Protein AF-I4W811-F1 (afdb_monomer_lite)

Secondary structure (DSSP, 8-state):
---PPPPP----HHHHHHHHHHHHHHHHHHHHHTSPBP-PPPS-S-BS-EE-----STT--TT-TT----HHHHHHHHHHHHTTBSEEE-S-STTTGGGHHHHHHHTT-EEEEEE---S-HHHHHHHHHHHHHHHHH-GGGEEEEEEEESTTTTT-S-HHHHHHHHHHHHHHS-TTS-EEEEEEHHHHHHSGGGGGGSSEEEEE--TTTSSSPPPHHHHHHHHHHHHHHHHHHSTTSEEEEEE----SSS--BTTB---HHHHHHHHHHHHHHHHHTT--B-BS-SB--GGGHHHHGGGTT---SB-TTS-BSS-SSS-B-SSTTGGGGG--

Sequence (332 aa):
MSSSPALPSRSTWPAWLLLVLAAVAGLGWWWSAGRPVNLPDAPSTRIACVSYAPYRLSGETPFDPHAFISPARIDEDLRALSQRFDCVRTYSQGQGLSAVPAIAQRYGMKVLMGIWLDRDARANAREIAQGIANARAHPQALRGVIVGNEVLLRGELSPKALTADIRQVRAAIPASVPVSYADVWENWLRYPHMAAAVDYLTIHILPYWEDAPVSPEHAVRHVARVYAQMQRAFPGKRVMIGETGWPSEGRPRRAAVPSVVNEARYLREFLAYAATVKMPYNVIEAFDQPWKRTQEGTVGGYWGIFDAQAKPKFPMRGPVTEVPRWWLGWLA

Foldseek 3Di:
DDDDDDDDDDDCVVVVVVVVVVVVVVVVVLVQLFDWDWADFFPDQADAEFEDDLQLDPPGDPPPLPAADDLVSLLVLLLLCLVHYQEYEYAFCPRHCLCNLVSNVVSNHAYAYHQADFQDPVSSVVRLVSQLVSLAVRVVRYPAYAYHAQRVVVPGDDLVVSLVSLQVSCVRHDVSHFYEYEHALVVCVVCVVSLVSGQAYEHEQELQPDPNRDALVCRLVVVVVSLVVSCVSDPPHAYAHEEYFAFQDDDHDVNRDHRLQSRLNNVRSNSVVCVVVVHHYYYYHAEQRVNLCVPVNGRGRGGHCAYSVRHGSADSDTIGGRDPPSVCVVVD

pLDDT: mean 93.23, std 9.59, range [42.16, 98.88]

Structure (mmCIF, N/CA/C/O backbone):
data_AF-I4W811-F1
#
_entry.id   AF-I4W811-F1
#
loop_
_atom_site.group_PDB
_atom_site.id
_atom_site.type_symbol
_atom_site.label_atom_id
_atom_site.label_alt_id
_atom_site.label_comp_id
_atom_site.label_asym_id
_atom_site.label_entity_id
_atom_site.label_seq_id
_atom_site.pdbx_PDB_ins_code
_atom_site.Cartn_x
_atom_site.Cartn_y
_atom_site.Cartn_z
_atom_site.occupancy
_atom_site.B_iso_or_equiv
_atom_site.auth_seq_id
_atom_site.auth_comp_id
_atom_site.auth_asym_id
_atom_site.auth_atom_id
_atom_site.pdbx_PDB_model_num
ATOM 1 N N . MET A 1 1 ? 15.576 21.896 -80.266 1.00 46.59 1 MET A N 1
ATOM 2 C CA . MET A 1 1 ? 16.271 20.998 -79.318 1.00 46.59 1 MET A CA 1
ATOM 3 C C . MET A 1 1 ? 16.050 21.553 -77.917 1.00 46.59 1 MET A C 1
ATOM 5 O O . MET A 1 1 ? 16.641 22.574 -77.601 1.00 46.59 1 MET A O 1
ATOM 9 N N . SER A 1 2 ? 15.129 20.987 -77.128 1.00 46.47 2 SER A N 1
ATOM 10 C CA . SER A 1 2 ? 14.890 21.447 -75.753 1.00 46.47 2 SER A CA 1
ATOM 11 C C . SER A 1 2 ? 15.798 20.680 -74.795 1.00 46.47 2 SER A C 1
ATOM 13 O O . SER A 1 2 ? 15.659 19.469 -74.643 1.00 46.47 2 SER A O 1
ATOM 15 N N . SER A 1 3 ? 16.734 21.375 -74.162 1.00 53.25 3 SER A N 1
ATOM 16 C CA . SER A 1 3 ? 17.557 20.831 -73.086 1.00 53.25 3 SER A CA 1
ATOM 17 C C . SER A 1 3 ? 16.765 20.865 -71.779 1.00 53.25 3 SER A C 1
ATOM 19 O O . SER A 1 3 ? 16.507 21.942 -71.240 1.00 53.25 3 SER A O 1
ATOM 21 N N . SER A 1 4 ? 16.364 19.698 -71.275 1.00 54.47 4 SER A N 1
ATOM 22 C CA . SER A 1 4 ? 15.784 19.572 -69.935 1.00 54.47 4 SER A CA 1
ATOM 23 C C . SER A 1 4 ? 16.843 19.883 -68.867 1.00 54.47 4 SER A C 1
ATOM 25 O O . SER A 1 4 ? 17.960 19.368 -68.968 1.00 54.47 4 SER A O 1
ATOM 27 N N . PRO A 1 5 ? 16.536 20.691 -67.837 1.00 59.91 5 PRO A N 1
ATOM 28 C CA . PRO A 1 5 ? 17.481 20.958 -66.761 1.00 59.91 5 PRO A CA 1
ATOM 29 C C . PRO A 1 5 ? 17.649 19.705 -65.892 1.00 59.91 5 PRO A C 1
ATOM 31 O O . PRO A 1 5 ? 16.673 19.145 -65.390 1.00 59.91 5 PRO A O 1
ATOM 34 N N . ALA A 1 6 ? 18.894 19.260 -65.718 1.00 61.38 6 ALA A N 1
ATOM 35 C CA . ALA A 1 6 ? 19.232 18.187 -64.792 1.00 61.38 6 ALA A CA 1
ATOM 36 C C . ALA A 1 6 ? 18.955 18.652 -63.353 1.00 61.38 6 ALA A C 1
ATOM 38 O O . ALA A 1 6 ? 19.510 19.650 -62.892 1.00 61.38 6 ALA A O 1
ATOM 39 N N . LEU A 1 7 ? 18.075 17.940 -62.647 1.00 61.97 7 LEU A N 1
ATOM 40 C CA . LEU A 1 7 ? 17.809 18.199 -61.234 1.00 61.97 7 LEU A CA 1
ATOM 41 C C . LEU A 1 7 ? 19.078 17.913 -60.407 1.00 61.97 7 LEU A C 1
ATOM 43 O O . LEU A 1 7 ? 19.743 16.903 -60.648 1.00 61.97 7 LEU A O 1
ATOM 47 N N . PRO A 1 8 ? 19.424 18.760 -59.421 1.00 60.44 8 PRO A N 1
ATOM 48 C CA . PRO A 1 8 ? 20.615 18.559 -58.609 1.00 60.44 8 PRO A CA 1
ATOM 49 C C . PRO A 1 8 ? 20.493 17.279 -57.773 1.00 60.44 8 PRO A C 1
ATOM 51 O O . PRO A 1 8 ? 19.523 17.086 -57.035 1.00 60.44 8 PRO A O 1
ATOM 54 N N . SER A 1 9 ? 21.510 16.420 -57.871 1.00 66.94 9 SER A N 1
ATOM 55 C CA . SER A 1 9 ? 21.698 15.234 -57.030 1.00 66.94 9 SER A CA 1
ATOM 56 C C . SER A 1 9 ? 21.775 15.654 -55.559 1.00 66.94 9 SER A C 1
ATOM 58 O O . SER A 1 9 ? 22.806 16.141 -55.092 1.00 66.94 9 SER A O 1
ATOM 60 N N . ARG A 1 10 ? 20.683 15.479 -54.808 1.00 71.19 10 ARG A N 1
ATOM 61 C CA . ARG A 1 10 ? 20.688 15.688 -53.356 1.00 71.19 10 ARG A CA 1
ATOM 62 C C . ARG A 1 10 ? 21.557 14.605 -52.711 1.00 71.19 10 ARG A C 1
ATOM 64 O O . ARG A 1 10 ? 21.262 13.422 -52.850 1.00 71.19 10 ARG A O 1
ATOM 71 N N . SER A 1 11 ? 22.623 15.011 -52.018 1.00 77.19 11 SER A N 1
ATOM 72 C CA . SER A 1 11 ? 23.505 14.094 -51.286 1.00 77.19 11 SER A CA 1
ATOM 73 C C . SER A 1 11 ? 22.704 13.295 -50.258 1.00 77.19 11 SER A C 1
ATOM 75 O O . SER A 1 11 ? 22.078 13.866 -49.366 1.00 77.19 11 SER A O 1
ATOM 77 N N . THR A 1 12 ? 22.716 11.970 -50.390 1.00 81.25 12 THR A N 1
ATOM 78 C CA . THR A 1 12 ? 22.012 11.041 -49.495 1.00 81.25 12 THR A CA 1
ATOM 79 C C . THR A 1 12 ? 22.851 10.641 -48.279 1.00 81.25 12 THR A C 1
ATOM 81 O O . THR A 1 12 ? 22.319 10.028 -47.356 1.00 81.25 12 THR A O 1
ATOM 84 N N . TRP A 1 13 ? 24.138 11.016 -48.225 1.00 84.00 13 TRP A N 1
ATOM 85 C CA . TRP A 1 13 ? 25.034 10.695 -47.105 1.00 84.00 13 TRP A CA 1
ATOM 86 C C . TRP A 1 13 ? 24.453 11.127 -45.751 1.00 84.00 13 TRP A C 1
ATOM 88 O O . TRP A 1 13 ? 24.384 10.271 -44.870 1.00 84.00 13 TRP A O 1
ATOM 98 N N . PRO A 1 14 ? 23.963 12.367 -45.538 1.00 86.88 14 PRO A N 1
ATOM 99 C CA . PRO A 1 14 ? 23.445 12.765 -44.226 1.00 86.88 14 PRO A CA 1
ATOM 100 C C . PRO A 1 14 ? 22.316 11.855 -43.721 1.00 86.88 14 PRO A C 1
ATOM 102 O O . PRO A 1 14 ? 22.260 11.553 -42.532 1.00 86.88 14 PRO A O 1
ATOM 105 N N . ALA A 1 15 ? 21.465 11.354 -44.624 1.00 87.06 15 ALA A N 1
ATOM 106 C CA . ALA A 1 15 ? 20.417 10.398 -44.281 1.00 87.06 15 ALA A CA 1
ATOM 107 C C . ALA A 1 15 ? 20.999 9.036 -43.864 1.00 87.06 15 ALA A C 1
ATOM 109 O O . ALA A 1 15 ? 20.591 8.486 -42.846 1.00 87.06 15 ALA A O 1
ATOM 110 N N . TRP A 1 16 ? 21.999 8.523 -44.587 1.00 91.69 16 TRP A N 1
ATOM 111 C CA . TRP A 1 16 ? 22.704 7.293 -44.208 1.00 91.69 16 TRP A CA 1
ATOM 112 C C . TRP A 1 16 ? 23.429 7.414 -42.866 1.00 91.69 16 TRP A C 1
ATOM 114 O O . TRP A 1 16 ? 23.364 6.494 -42.056 1.00 91.69 16 TRP A O 1
ATOM 124 N N . LEU A 1 17 ? 24.066 8.554 -42.590 1.00 92.69 17 LEU A N 1
ATOM 125 C CA . LEU A 1 17 ? 24.714 8.804 -41.302 1.00 92.69 17 LEU A CA 1
ATOM 126 C C . LEU A 1 17 ? 23.693 8.811 -40.156 1.00 92.69 17 LEU A C 1
ATOM 128 O O . LEU A 1 17 ? 23.929 8.175 -39.133 1.00 92.69 17 LEU A O 1
ATOM 132 N N . LEU A 1 18 ? 22.546 9.476 -40.335 1.00 91.56 18 LEU A N 1
ATOM 133 C CA . LEU A 1 18 ? 21.458 9.465 -39.350 1.00 91.56 18 LEU A CA 1
ATOM 134 C C . LEU A 1 18 ? 20.912 8.052 -39.112 1.00 91.56 18 LEU A C 1
ATOM 136 O O . LEU A 1 18 ? 20.688 7.682 -37.963 1.00 91.56 18 LEU A O 1
ATOM 140 N N . LEU A 1 19 ? 20.746 7.250 -40.168 1.00 92.50 19 LEU A N 1
ATOM 141 C CA . LEU A 1 19 ? 20.302 5.858 -40.051 1.00 92.50 19 LEU A CA 1
ATOM 142 C C . LEU A 1 19 ? 21.316 4.991 -39.300 1.00 92.50 19 LEU A C 1
ATOM 144 O O . LEU A 1 19 ? 20.923 4.222 -38.427 1.00 92.50 19 LEU A O 1
ATOM 148 N N . VAL A 1 20 ? 22.613 5.135 -39.585 1.00 93.25 20 VAL A N 1
ATOM 149 C CA . VAL A 1 20 ? 23.671 4.409 -38.863 1.00 93.25 20 VAL A CA 1
ATOM 150 C C . VAL A 1 20 ? 23.712 4.828 -37.395 1.00 93.25 20 VAL A C 1
ATOM 152 O O . VAL A 1 20 ? 23.784 3.966 -36.525 1.00 93.25 20 VAL A O 1
ATOM 155 N N . LEU A 1 21 ? 23.614 6.125 -37.093 1.00 92.94 21 LEU A N 1
ATOM 156 C CA . LEU A 1 21 ? 23.568 6.611 -35.712 1.00 92.94 21 LEU A CA 1
ATOM 157 C C . LEU A 1 21 ? 22.333 6.093 -34.969 1.00 92.94 21 LEU A C 1
ATOM 159 O O . LEU A 1 21 ? 22.457 5.648 -33.830 1.00 92.94 21 LEU A O 1
ATOM 163 N N . ALA A 1 22 ? 21.164 6.094 -35.613 1.00 90.00 22 ALA A N 1
ATOM 164 C CA . ALA A 1 22 ? 19.943 5.527 -35.048 1.00 90.00 22 ALA A CA 1
ATOM 165 C C . ALA A 1 22 ? 20.078 4.015 -34.809 1.00 90.00 22 ALA A C 1
ATOM 167 O O . ALA A 1 22 ? 19.685 3.531 -33.750 1.00 90.00 22 ALA A O 1
ATOM 168 N N . ALA A 1 23 ? 20.688 3.280 -35.743 1.00 89.62 23 ALA A N 1
ATOM 169 C CA . ALA A 1 23 ? 20.952 1.854 -35.594 1.00 89.62 23 ALA A CA 1
ATOM 170 C C . ALA A 1 23 ? 21.919 1.578 -34.434 1.00 89.62 23 ALA A C 1
ATOM 172 O O . ALA A 1 23 ? 21.616 0.762 -33.572 1.00 89.62 23 ALA A O 1
ATOM 173 N N . VAL A 1 24 ? 23.044 2.295 -34.348 1.00 90.75 24 VAL A N 1
ATOM 174 C CA . VAL A 1 24 ? 24.011 2.159 -33.245 1.00 90.75 24 VAL A CA 1
ATOM 175 C C . VAL A 1 24 ? 23.376 2.524 -31.903 1.00 90.75 24 VAL A C 1
ATOM 177 O O . VAL A 1 24 ? 23.579 1.810 -30.923 1.00 90.75 24 VAL A O 1
ATOM 180 N N . ALA A 1 25 ? 22.572 3.589 -31.846 1.00 87.88 25 ALA A N 1
ATOM 181 C CA . ALA A 1 25 ? 21.837 3.966 -30.642 1.00 87.88 25 ALA A CA 1
ATOM 182 C C . ALA A 1 25 ? 20.821 2.888 -30.236 1.00 87.88 25 ALA A C 1
ATOM 184 O O . ALA A 1 25 ? 20.753 2.528 -29.062 1.00 87.88 25 ALA A O 1
ATOM 185 N N . GLY A 1 26 ? 20.085 2.327 -31.200 1.00 85.06 26 GLY A N 1
ATOM 186 C CA . GLY A 1 26 ? 19.163 1.214 -30.981 1.00 85.06 26 GLY A CA 1
ATOM 187 C C . GLY A 1 26 ? 19.872 -0.034 -30.456 1.00 85.06 26 GLY A C 1
ATOM 188 O O . GLY A 1 26 ? 19.437 -0.607 -29.461 1.00 85.06 26 GLY A O 1
ATOM 189 N N . LEU A 1 27 ? 21.010 -0.406 -31.052 1.00 85.19 27 LEU A N 1
ATOM 190 C CA . LEU A 1 27 ? 21.849 -1.522 -30.602 1.00 85.19 27 LEU A CA 1
ATOM 191 C C . LEU A 1 27 ? 22.404 -1.292 -29.195 1.00 85.19 27 LEU A C 1
ATOM 193 O O . LEU A 1 27 ? 22.370 -2.198 -28.366 1.00 85.19 27 LEU A O 1
ATOM 197 N N . GLY A 1 28 ? 22.891 -0.082 -28.915 1.00 84.31 28 GLY A N 1
ATOM 198 C CA . GLY A 1 28 ? 23.389 0.299 -27.596 1.00 84.31 28 GLY A CA 1
ATOM 199 C C . GLY A 1 28 ? 22.293 0.240 -26.534 1.00 84.31 28 GLY A C 1
ATOM 200 O O . GLY A 1 28 ? 22.507 -0.330 -25.463 1.00 84.31 28 GLY A O 1
ATOM 201 N N . TRP A 1 29 ? 21.100 0.753 -26.849 1.00 83.44 29 TRP A N 1
ATOM 202 C CA . TRP A 1 29 ? 19.936 0.649 -25.975 1.00 83.44 29 TRP A CA 1
ATOM 203 C C . TRP A 1 29 ? 19.550 -0.813 -25.734 1.00 83.44 29 TRP A C 1
ATOM 205 O O . TRP A 1 29 ? 19.458 -1.229 -24.579 1.00 83.44 29 TRP A O 1
ATOM 215 N N . TRP A 1 30 ? 19.422 -1.622 -26.787 1.00 79.31 30 TRP A N 1
ATOM 216 C CA . TRP A 1 30 ? 19.069 -3.038 -26.662 1.00 79.31 30 TRP A CA 1
ATOM 217 C C . TRP A 1 30 ? 20.070 -3.828 -25.827 1.00 79.31 30 TRP A C 1
ATOM 219 O O . TRP A 1 30 ? 19.686 -4.592 -24.941 1.00 79.31 30 TRP A O 1
ATOM 229 N N . TRP A 1 31 ? 21.358 -3.611 -26.073 1.00 81.56 31 TRP A N 1
ATOM 230 C CA . TRP A 1 31 ? 22.423 -4.224 -25.295 1.00 81.56 31 TRP A CA 1
ATOM 231 C C . TRP A 1 31 ? 22.377 -3.794 -23.828 1.00 81.56 31 TRP A C 1
ATOM 233 O O . TRP A 1 31 ? 22.583 -4.621 -22.942 1.00 81.56 31 TRP A O 1
ATOM 243 N N . SER A 1 32 ? 22.068 -2.524 -23.552 1.00 81.81 32 SER A N 1
ATOM 244 C CA . SER A 1 32 ? 21.925 -2.032 -22.180 1.00 81.81 32 SER A CA 1
ATOM 245 C C . SER A 1 32 ? 20.710 -2.633 -21.461 1.00 81.81 32 SER A C 1
ATOM 247 O O . SER A 1 32 ? 20.840 -3.057 -20.316 1.00 81.81 32 SER A O 1
ATOM 249 N N . ALA A 1 33 ? 19.565 -2.763 -22.138 1.00 81.00 33 ALA A N 1
ATOM 250 C CA . ALA A 1 33 ? 18.336 -3.331 -21.580 1.00 81.00 33 ALA A CA 1
ATOM 251 C C . ALA A 1 33 ? 18.449 -4.844 -21.314 1.00 81.00 33 ALA A C 1
ATOM 253 O O . ALA A 1 33 ? 17.831 -5.376 -20.389 1.00 81.00 33 ALA A O 1
ATOM 254 N N . GLY A 1 34 ? 19.262 -5.538 -22.113 1.00 84.06 34 GLY A N 1
ATOM 255 C CA . GLY A 1 34 ? 19.547 -6.960 -21.960 1.00 84.06 34 GLY A CA 1
ATOM 256 C C . GLY A 1 34 ? 20.627 -7.301 -20.929 1.00 84.06 34 GLY A C 1
ATOM 257 O O . GLY A 1 34 ? 20.851 -8.483 -20.652 1.00 84.06 34 GLY A O 1
ATOM 258 N N . ARG A 1 35 ? 21.320 -6.302 -20.367 1.00 87.62 35 ARG A N 1
ATOM 259 C CA . ARG A 1 35 ? 22.399 -6.528 -19.401 1.00 87.62 35 ARG A CA 1
ATOM 260 C C . ARG A 1 35 ? 21.848 -6.807 -18.002 1.00 87.62 35 ARG A C 1
ATOM 262 O O . ARG A 1 35 ? 21.126 -5.974 -17.458 1.00 87.62 35 ARG A O 1
ATOM 269 N N . PRO A 1 36 ? 22.243 -7.928 -17.373 1.00 90.88 36 PRO A N 1
ATOM 270 C CA . PRO A 1 36 ? 21.922 -8.163 -15.977 1.00 90.88 36 PRO A CA 1
ATOM 271 C C . PRO A 1 36 ? 22.590 -7.122 -15.073 1.00 90.88 36 PRO A C 1
ATOM 273 O O . PRO A 1 36 ? 23.797 -6.886 -15.154 1.00 90.88 36 PRO A O 1
ATOM 276 N N . VAL A 1 37 ? 21.805 -6.528 -14.183 1.00 93.56 37 VAL A N 1
ATOM 277 C CA . VAL A 1 37 ? 22.245 -5.604 -13.141 1.00 93.56 37 VAL A CA 1
ATOM 278 C C . VAL A 1 37 ? 22.337 -6.364 -11.825 1.00 93.56 37 VAL A C 1
ATOM 280 O O . VAL A 1 37 ? 21.367 -6.970 -11.365 1.00 93.56 37 VAL A O 1
ATOM 283 N N . ASN A 1 38 ? 23.513 -6.321 -11.203 1.00 94.62 38 ASN A N 1
ATOM 284 C CA . ASN A 1 38 ? 23.711 -6.878 -9.872 1.00 94.62 38 ASN A CA 1
ATOM 285 C C . ASN A 1 38 ? 23.114 -5.928 -8.833 1.00 94.62 38 ASN A C 1
ATOM 287 O O . ASN A 1 38 ? 23.530 -4.776 -8.714 1.00 94.62 38 ASN A O 1
ATOM 291 N N . LEU A 1 39 ? 22.141 -6.432 -8.081 1.00 94.44 39 LEU A N 1
ATOM 292 C CA . LEU A 1 39 ? 21.515 -5.742 -6.959 1.00 94.44 39 LEU A CA 1
ATOM 293 C C . LEU A 1 39 ? 21.783 -6.534 -5.676 1.00 94.44 39 LEU A C 1
ATOM 295 O O . LEU A 1 39 ? 21.917 -7.758 -5.757 1.00 94.44 39 LEU A O 1
ATOM 299 N N . PRO A 1 40 ? 21.811 -5.879 -4.502 1.00 92.69 40 PRO A N 1
ATOM 300 C CA . PRO A 1 40 ? 21.817 -6.589 -3.231 1.00 92.69 40 PRO A CA 1
ATOM 301 C C . PRO A 1 40 ? 20.661 -7.591 -3.164 1.00 92.69 40 PRO A C 1
ATOM 303 O O . PRO A 1 40 ? 19.568 -7.330 -3.671 1.00 92.69 40 PRO A O 1
ATOM 306 N N . ASP A 1 41 ? 20.899 -8.741 -2.549 1.00 95.88 41 ASP A N 1
ATOM 307 C CA . ASP A 1 41 ? 19.865 -9.748 -2.331 1.00 95.88 41 ASP A CA 1
ATOM 308 C C . ASP A 1 41 ? 18.895 -9.304 -1.234 1.00 95.88 41 ASP A C 1
ATOM 310 O O . ASP A 1 41 ? 19.297 -8.708 -0.232 1.00 95.88 41 ASP A O 1
ATOM 314 N N . ALA A 1 42 ? 17.611 -9.642 -1.380 1.00 94.06 42 ALA A N 1
ATOM 315 C CA . ALA A 1 42 ? 16.678 -9.472 -0.275 1.00 94.06 42 ALA A CA 1
ATOM 316 C C . ALA A 1 42 ? 17.050 -10.412 0.889 1.00 94.06 42 ALA A C 1
ATOM 318 O O . ALA A 1 42 ? 17.359 -11.593 0.658 1.00 94.06 42 ALA A O 1
ATOM 319 N N . PRO A 1 43 ? 16.938 -9.941 2.147 1.00 92.06 43 PRO A N 1
ATOM 320 C CA . PRO A 1 43 ? 17.276 -10.748 3.321 1.00 92.06 43 PRO A CA 1
ATOM 321 C C . PRO A 1 43 ? 16.387 -11.994 3.432 1.00 92.06 43 PRO A C 1
ATOM 323 O O . PRO A 1 43 ? 16.839 -13.061 3.841 1.00 92.06 43 PRO A O 1
ATOM 326 N N . SER A 1 44 ? 15.130 -11.882 3.000 1.00 87.75 44 SER A N 1
ATOM 327 C CA . SER A 1 44 ? 14.156 -12.964 2.972 1.00 87.75 44 SER A CA 1
ATOM 328 C C . SER A 1 44 ? 13.419 -12.970 1.642 1.00 87.75 44 SER A C 1
ATOM 330 O O . SER A 1 44 ? 13.223 -11.935 1.004 1.00 87.75 44 SER A O 1
ATOM 332 N N . THR A 1 45 ? 12.984 -14.156 1.232 1.00 82.81 45 THR A N 1
ATOM 333 C CA . THR A 1 45 ? 12.027 -14.294 0.142 1.00 82.81 45 THR A CA 1
ATOM 334 C C . THR A 1 45 ? 10.597 -13.999 0.598 1.00 82.81 45 THR A C 1
ATOM 336 O O . THR A 1 45 ? 9.787 -13.618 -0.240 1.00 82.81 45 THR A O 1
ATOM 339 N N . ARG A 1 46 ? 10.281 -14.115 1.895 1.00 90.94 46 ARG A N 1
ATOM 340 C CA . ARG A 1 46 ? 8.962 -13.755 2.439 1.00 90.94 46 ARG A CA 1
ATOM 341 C C . ARG A 1 46 ? 8.870 -12.267 2.779 1.00 90.94 46 ARG A C 1
ATOM 343 O O . ARG A 1 46 ? 9.825 -11.692 3.299 1.00 90.94 46 ARG A O 1
ATOM 350 N N . ILE A 1 47 ? 7.712 -11.670 2.503 1.00 94.88 47 ILE A N 1
ATOM 351 C CA . ILE A 1 47 ? 7.401 -10.247 2.701 1.00 94.88 47 ILE A CA 1
ATOM 352 C C . ILE A 1 47 ? 6.227 -10.119 3.689 1.00 94.88 47 ILE A C 1
ATOM 354 O O . ILE A 1 47 ? 5.266 -10.885 3.628 1.00 94.88 47 ILE A O 1
ATOM 358 N N . ALA A 1 48 ? 6.291 -9.152 4.608 1.00 95.94 48 ALA A N 1
ATOM 359 C CA . ALA A 1 48 ? 5.388 -9.105 5.763 1.00 95.94 48 ALA A CA 1
ATOM 360 C C . ALA A 1 48 ? 3.904 -8.872 5.418 1.00 95.94 48 ALA A C 1
ATOM 362 O O . ALA A 1 48 ? 3.045 -9.548 5.986 1.00 95.94 48 ALA A O 1
ATOM 363 N N . CYS A 1 49 ? 3.598 -7.915 4.537 1.00 98.06 49 CYS A N 1
ATOM 364 C CA . CYS A 1 49 ? 2.262 -7.662 3.986 1.00 98.06 49 CYS A CA 1
ATOM 365 C C . CYS A 1 49 ? 2.377 -7.075 2.572 1.00 98.06 49 CYS A C 1
ATOM 367 O O . CYS A 1 49 ? 3.370 -6.407 2.267 1.00 98.06 49 CYS A O 1
ATOM 369 N N . VAL A 1 50 ? 1.345 -7.272 1.752 1.00 98.44 50 VAL A N 1
ATOM 370 C CA . VAL A 1 50 ? 1.218 -6.679 0.412 1.00 98.44 50 VAL A CA 1
ATOM 371 C C . VAL A 1 50 ? -0.187 -6.133 0.156 1.00 98.44 50 VAL A C 1
ATOM 373 O O . VAL A 1 50 ? -1.174 -6.753 0.556 1.00 98.44 50 VAL A O 1
ATOM 376 N N . SER A 1 51 ? -0.293 -4.991 -0.526 1.00 98.62 51 SER A N 1
ATOM 377 C CA . SER A 1 51 ? -1.576 -4.467 -0.996 1.00 98.62 51 SER A CA 1
ATOM 378 C C . SER A 1 51 ? -2.189 -5.406 -2.028 1.00 98.62 51 SER A C 1
ATOM 380 O O . SER A 1 51 ? -1.549 -5.767 -3.013 1.00 98.62 51 SER A O 1
ATOM 382 N N . TYR A 1 52 ? -3.437 -5.795 -1.794 1.00 98.12 52 TYR A N 1
ATOM 383 C CA . TYR A 1 52 ? -4.215 -6.669 -2.655 1.00 98.12 52 TYR A CA 1
ATOM 384 C C . TYR A 1 52 ? -5.508 -5.969 -3.060 1.00 98.12 52 TYR A C 1
ATOM 386 O O . TYR A 1 52 ? -6.399 -5.726 -2.241 1.00 98.12 52 TYR A O 1
ATOM 394 N N . ALA A 1 53 ? -5.601 -5.683 -4.352 1.00 94.81 53 ALA A N 1
ATOM 395 C CA . ALA A 1 53 ? -6.828 -5.318 -5.025 1.00 94.81 53 ALA A CA 1
ATOM 396 C C . ALA A 1 53 ? -7.008 -6.298 -6.200 1.00 94.81 53 ALA A C 1
ATOM 398 O O . ALA A 1 53 ? -6.083 -6.476 -6.994 1.00 94.81 53 ALA A O 1
ATOM 399 N N . PRO A 1 54 ? -8.150 -6.998 -6.279 1.00 93.19 54 PRO A N 1
ATOM 400 C CA . PRO A 1 54 ? -8.309 -8.129 -7.192 1.00 93.19 54 PRO A CA 1
ATOM 401 C C . PRO A 1 54 ? -8.588 -7.754 -8.657 1.00 93.19 54 PRO A C 1
ATOM 403 O O . PRO A 1 54 ? -8.693 -8.647 -9.493 1.00 93.19 54 PRO A O 1
ATOM 406 N N . TYR A 1 55 ? -8.721 -6.465 -8.975 1.00 94.06 55 TYR A N 1
ATOM 407 C CA . TYR A 1 55 ? -9.049 -5.970 -10.316 1.00 94.06 55 TYR A CA 1
ATOM 408 C C . TYR A 1 55 ? -7.778 -5.920 -11.176 1.00 94.06 55 TYR A C 1
ATOM 410 O O . TYR A 1 55 ? -7.132 -4.881 -11.303 1.00 94.06 55 TYR A O 1
ATOM 418 N N . ARG A 1 56 ? -7.356 -7.056 -11.723 1.00 87.94 56 ARG A N 1
ATOM 419 C CA . ARG A 1 56 ? -6.082 -7.174 -12.461 1.00 87.94 56 ARG A CA 1
ATOM 420 C C . ARG A 1 56 ? -6.258 -7.542 -13.926 1.00 87.94 56 ARG A C 1
ATOM 422 O O . ARG A 1 56 ? -5.316 -7.413 -14.703 1.00 87.94 56 ARG A O 1
ATOM 429 N N . LEU A 1 57 ? -7.442 -7.992 -14.333 1.00 89.88 57 LEU A N 1
ATOM 430 C CA . LEU A 1 57 ? -7.724 -8.299 -15.730 1.00 89.88 57 LEU A CA 1
ATOM 431 C C . LEU A 1 57 ? -8.218 -7.071 -16.497 1.00 89.88 57 LEU A C 1
ATOM 433 O O . LEU A 1 57 ? -8.675 -6.076 -15.938 1.00 89.88 57 LEU A O 1
ATOM 437 N N . SER A 1 58 ? -8.117 -7.152 -17.822 1.00 86.44 58 SER A N 1
ATOM 438 C CA . SER A 1 58 ? -8.628 -6.110 -18.710 1.00 86.44 58 SER A CA 1
ATOM 439 C C . SER A 1 58 ? -10.132 -5.912 -18.504 1.00 86.44 58 SER A C 1
ATOM 441 O O . SER A 1 58 ? -10.883 -6.884 -18.457 1.00 86.44 58 SER A O 1
ATOM 443 N N . GLY A 1 59 ? -10.559 -4.655 -18.380 1.00 87.75 59 GLY A N 1
ATOM 444 C CA . GLY A 1 59 ? -11.955 -4.284 -18.134 1.00 87.75 59 GLY A CA 1
ATOM 445 C C . GLY A 1 59 ? -12.379 -4.317 -16.663 1.00 87.75 59 GLY A C 1
ATOM 446 O O . GLY A 1 59 ? -13.409 -3.740 -16.333 1.00 87.75 59 GLY A O 1
ATOM 447 N N . GLU A 1 60 ? -11.589 -4.914 -15.767 1.00 93.00 60 GLU A N 1
ATOM 448 C CA . GLU A 1 60 ? -11.875 -4.879 -14.332 1.00 93.00 60 GLU A CA 1
ATOM 449 C C . GLU A 1 60 ? -11.471 -3.529 -13.738 1.00 93.00 60 GLU A C 1
ATOM 451 O O . GLU A 1 60 ? -10.374 -3.027 -13.984 1.00 93.00 60 GLU A O 1
ATOM 456 N N . THR A 1 61 ? -12.341 -2.939 -12.921 1.00 93.75 61 THR A N 1
ATOM 457 C CA . THR A 1 61 ? -12.056 -1.694 -12.207 1.00 93.75 61 THR A CA 1
ATOM 458 C C . THR A 1 61 ? -12.931 -1.579 -10.959 1.00 93.75 61 THR A C 1
ATOM 460 O O . THR A 1 61 ? -14.100 -1.964 -11.010 1.00 93.75 61 THR A O 1
ATOM 463 N N . PRO A 1 62 ? -12.422 -1.008 -9.850 1.00 92.38 62 PRO A N 1
ATOM 464 C CA . PRO A 1 62 ? -13.259 -0.721 -8.688 1.00 92.38 62 PRO A CA 1
ATOM 465 C C . PRO A 1 62 ? -14.297 0.381 -8.953 1.00 92.38 62 PRO A C 1
ATOM 467 O O . PRO A 1 62 ? -15.244 0.520 -8.182 1.00 92.38 62 PRO A O 1
ATOM 470 N N . PHE A 1 63 ? -14.146 1.166 -10.028 1.00 91.12 63 PHE A N 1
ATOM 471 C CA . PHE A 1 63 ? -15.061 2.267 -10.359 1.00 91.12 63 PHE A CA 1
ATOM 472 C C . PHE A 1 63 ? -16.375 1.807 -10.991 1.00 91.12 63 PHE A C 1
ATOM 474 O O . PHE A 1 63 ? -17.302 2.607 -11.095 1.00 91.12 63 PHE A O 1
ATOM 481 N N . ASP A 1 64 ? -16.470 0.543 -11.403 1.00 92.00 64 ASP A N 1
ATOM 482 C CA . ASP A 1 64 ? -17.735 -0.042 -11.824 1.00 92.00 64 ASP A CA 1
ATOM 483 C C . ASP A 1 64 ? -18.531 -0.470 -10.575 1.00 92.00 64 ASP A C 1
ATOM 485 O O . ASP A 1 64 ? -18.115 -1.392 -9.870 1.00 92.00 64 ASP A O 1
ATOM 489 N N . PRO A 1 65 ? -19.685 0.155 -10.273 1.00 87.44 65 PRO A N 1
ATOM 490 C CA . PRO A 1 65 ? -20.491 -0.204 -9.106 1.00 87.44 65 PRO A CA 1
ATOM 491 C C . PRO A 1 65 ? -21.040 -1.638 -9.165 1.00 87.44 65 PRO A C 1
ATOM 493 O O . PRO A 1 65 ? -21.444 -2.171 -8.130 1.00 87.44 65 PRO A O 1
ATOM 496 N N . HIS A 1 66 ? -21.052 -2.265 -10.345 1.00 90.88 66 HIS A N 1
ATOM 497 C CA . HIS A 1 66 ? -21.464 -3.650 -10.551 1.00 90.88 66 HIS A CA 1
ATOM 498 C C . HIS A 1 66 ? -20.294 -4.638 -10.555 1.00 90.88 66 HIS A C 1
ATOM 500 O O . HIS A 1 66 ? -20.533 -5.846 -10.630 1.00 90.88 66 HIS A O 1
ATOM 506 N N . ALA A 1 67 ? -19.049 -4.161 -10.433 1.00 93.75 67 ALA A N 1
ATOM 507 C CA . ALA A 1 67 ? -17.893 -5.036 -10.335 1.00 93.75 67 ALA A CA 1
ATOM 508 C C . ALA A 1 67 ? -18.042 -5.980 -9.140 1.00 93.75 67 ALA A C 1
ATOM 510 O O . ALA A 1 67 ? -18.391 -5.584 -8.025 1.00 93.75 67 ALA A O 1
ATOM 511 N N . PHE A 1 68 ? -17.752 -7.254 -9.369 1.00 95.25 68 PHE A N 1
ATOM 512 C CA . PHE A 1 68 ? -17.765 -8.260 -8.324 1.00 95.25 68 PHE A CA 1
ATOM 513 C C . PHE A 1 68 ? -16.729 -9.327 -8.635 1.00 95.25 68 PHE A C 1
ATOM 515 O O . PHE A 1 68 ? -16.819 -10.018 -9.651 1.00 95.25 68 PHE A O 1
ATOM 522 N N . ILE A 1 69 ? -15.759 -9.487 -7.740 1.00 96.12 69 ILE A N 1
ATOM 523 C CA . ILE A 1 69 ? -14.778 -10.559 -7.841 1.00 96.12 69 ILE A CA 1
ATOM 524 C C . ILE A 1 69 ? -15.259 -11.746 -7.015 1.00 96.12 69 ILE A C 1
ATOM 526 O O . ILE A 1 69 ? -15.555 -11.634 -5.825 1.00 96.12 69 ILE A O 1
ATOM 530 N N . SER A 1 70 ? -15.331 -12.911 -7.658 1.00 96.56 70 SER A N 1
ATOM 531 C CA . SER A 1 70 ? -15.810 -14.122 -7.000 1.00 96.56 70 SER A CA 1
ATOM 532 C C . SER A 1 70 ? -14.883 -14.566 -5.854 1.00 96.56 70 SER A C 1
ATOM 534 O O . SER A 1 70 ? -13.657 -14.456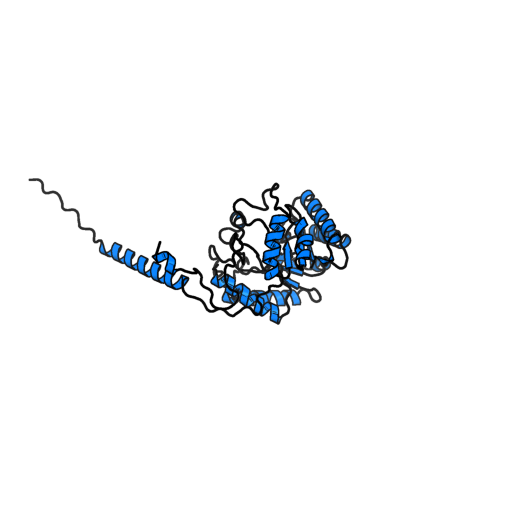 -5.962 1.00 96.56 70 SER A O 1
ATOM 536 N N . PRO A 1 71 ? -15.427 -15.176 -4.784 1.00 97.81 71 PRO A N 1
ATOM 537 C CA . PRO A 1 71 ? -14.613 -15.789 -3.734 1.00 97.81 71 PRO A CA 1
ATOM 538 C C . PRO A 1 71 ? -13.631 -16.850 -4.249 1.00 97.81 71 PRO A C 1
ATOM 540 O O . PRO A 1 71 ? -12.567 -17.021 -3.667 1.00 97.81 71 PRO A O 1
ATOM 543 N N . ALA A 1 72 ? -13.962 -17.551 -5.341 1.00 97.75 72 ALA A N 1
ATOM 544 C CA . ALA A 1 72 ? -13.062 -18.520 -5.967 1.00 97.75 72 ALA A CA 1
ATOM 545 C C . ALA A 1 72 ? -11.818 -17.839 -6.560 1.00 97.75 72 ALA A C 1
ATOM 547 O O . ALA A 1 72 ? -10.706 -18.309 -6.345 1.00 97.75 72 ALA A O 1
ATOM 548 N N . ARG A 1 73 ? -11.988 -16.687 -7.224 1.00 95.19 73 ARG A N 1
ATOM 549 C CA . ARG A 1 73 ? -10.863 -15.897 -7.740 1.00 95.19 73 ARG A CA 1
ATOM 550 C C . ARG A 1 73 ? -9.985 -15.346 -6.619 1.00 95.19 73 ARG A C 1
ATOM 552 O O . ARG A 1 73 ? -8.765 -15.434 -6.696 1.00 95.19 73 ARG A O 1
ATOM 559 N N . ILE A 1 74 ? -10.608 -14.841 -5.555 1.00 97.69 74 ILE A N 1
ATOM 560 C CA . ILE A 1 74 ? -9.888 -14.387 -4.358 1.00 97.69 74 ILE A CA 1
ATOM 561 C C . ILE A 1 74 ? -9.120 -15.552 -3.717 1.00 97.69 74 ILE A C 1
ATOM 563 O O . ILE A 1 74 ? -7.989 -15.376 -3.272 1.00 97.69 74 ILE A O 1
ATOM 567 N N . ASP A 1 75 ? -9.698 -16.753 -3.686 1.00 98.12 75 ASP A N 1
ATOM 568 C CA . ASP A 1 75 ? -9.019 -17.948 -3.187 1.00 98.12 75 ASP A CA 1
ATOM 569 C C . ASP A 1 75 ? -7.785 -18.328 -4.010 1.00 98.12 75 ASP A C 1
ATOM 571 O O . ASP A 1 75 ? -6.738 -18.597 -3.423 1.00 98.12 75 ASP A O 1
ATOM 575 N N . GLU A 1 76 ? -7.882 -18.314 -5.342 1.00 96.31 76 GLU A N 1
ATOM 576 C CA . GLU A 1 76 ? -6.744 -18.550 -6.239 1.00 96.31 76 GLU A CA 1
ATOM 577 C C . GLU A 1 76 ? -5.608 -17.554 -5.980 1.00 96.31 76 GLU A C 1
ATOM 579 O O . GLU A 1 76 ? -4.455 -17.958 -5.793 1.00 96.31 76 GLU A O 1
ATOM 584 N N . ASP A 1 77 ? -5.940 -16.263 -5.918 1.00 96.44 77 ASP A N 1
ATOM 585 C CA . ASP A 1 77 ? -4.966 -15.201 -5.686 1.00 96.44 77 ASP A CA 1
ATOM 586 C C . ASP A 1 77 ? -4.309 -15.350 -4.304 1.00 96.44 77 ASP A C 1
ATOM 588 O O . ASP A 1 77 ? -3.082 -15.358 -4.197 1.00 96.44 77 ASP A O 1
ATOM 592 N N . LEU A 1 78 ? -5.093 -15.529 -3.233 1.00 98.00 78 LEU A N 1
ATOM 593 C CA . LEU A 1 78 ? -4.560 -15.659 -1.872 1.00 98.00 78 LEU A CA 1
ATOM 594 C C . LEU A 1 78 ? -3.768 -16.953 -1.669 1.00 98.00 78 LEU A C 1
ATOM 596 O O . LEU A 1 78 ? -2.779 -16.950 -0.932 1.00 98.00 78 LEU A O 1
ATOM 600 N N . ARG A 1 79 ? -4.117 -18.040 -2.368 1.00 97.31 79 ARG A N 1
ATOM 601 C CA . ARG A 1 79 ? -3.301 -19.258 -2.387 1.00 97.31 79 ARG A CA 1
ATOM 602 C C . ARG A 1 79 ? -1.914 -18.972 -2.948 1.00 97.31 79 ARG A C 1
ATOM 604 O O . ARG A 1 79 ? -0.925 -19.361 -2.327 1.00 97.31 79 ARG A O 1
ATOM 611 N N . ALA A 1 80 ? -1.828 -18.269 -4.076 1.00 95.00 80 ALA A N 1
ATOM 612 C CA . ALA A 1 80 ? -0.547 -17.903 -4.676 1.00 95.00 80 ALA A CA 1
ATOM 613 C C . ALA A 1 80 ? 0.234 -16.933 -3.774 1.00 95.00 80 ALA A C 1
ATOM 615 O O . ALA A 1 80 ? 1.413 -17.152 -3.489 1.00 95.00 80 ALA A O 1
ATOM 616 N N . LEU A 1 81 ? -0.436 -15.903 -3.249 1.00 96.94 81 LEU A N 1
ATOM 617 C CA . LEU A 1 81 ? 0.189 -14.898 -2.391 1.00 96.94 81 LEU A CA 1
ATOM 618 C C . LEU A 1 81 ? 0.690 -15.482 -1.060 1.00 96.94 81 LEU A C 1
ATOM 620 O O . LEU A 1 81 ? 1.757 -15.079 -0.598 1.00 96.94 81 LEU A O 1
ATOM 624 N N . SER A 1 82 ? 0.019 -16.474 -0.468 1.00 96.81 82 SER A N 1
ATOM 625 C CA . SER A 1 82 ? 0.454 -17.089 0.804 1.00 96.81 82 SER A CA 1
ATOM 626 C C . SER A 1 82 ? 1.848 -17.734 0.757 1.00 96.81 82 SER A C 1
ATOM 628 O O . SER A 1 82 ? 2.546 -17.832 1.775 1.00 96.81 82 SER A O 1
ATOM 630 N N . GLN A 1 83 ? 2.310 -18.113 -0.439 1.00 94.44 83 GLN A N 1
ATOM 631 C CA . GLN A 1 83 ? 3.654 -18.654 -0.648 1.00 94.44 83 GLN A CA 1
ATOM 632 C C . GLN A 1 83 ? 4.751 -17.602 -0.413 1.00 94.44 83 GLN A C 1
ATOM 634 O O . GLN A 1 83 ? 5.885 -17.952 -0.077 1.00 94.44 83 GLN A O 1
ATOM 639 N N . ARG A 1 84 ? 4.419 -16.313 -0.558 1.00 94.31 84 ARG A N 1
ATOM 640 C CA . ARG A 1 84 ? 5.363 -15.187 -0.510 1.00 94.31 84 ARG A CA 1
ATOM 641 C C . ARG A 1 84 ? 5.075 -14.194 0.614 1.00 94.31 84 ARG A C 1
ATOM 643 O O . ARG A 1 84 ? 6.007 -13.552 1.094 1.00 94.31 84 ARG A O 1
ATOM 650 N N . PHE A 1 85 ? 3.822 -14.068 1.038 1.00 97.44 85 PHE A N 1
ATOM 651 C CA . PHE A 1 85 ? 3.381 -13.037 1.969 1.00 97.44 85 PHE A CA 1
ATOM 652 C C . PHE A 1 85 ? 2.740 -13.637 3.214 1.00 97.44 85 PHE A C 1
ATOM 654 O O . PHE A 1 85 ? 2.014 -14.627 3.144 1.00 97.44 85 PHE A O 1
ATOM 661 N N . ASP A 1 86 ? 2.974 -13.004 4.362 1.00 97.19 86 ASP A N 1
ATOM 662 C CA . ASP A 1 86 ? 2.307 -13.377 5.618 1.00 97.19 86 ASP A CA 1
ATOM 663 C C . ASP A 1 86 ? 0.953 -12.674 5.781 1.00 97.19 86 ASP A C 1
ATOM 665 O O . ASP A 1 86 ? 0.170 -12.999 6.679 1.00 97.19 86 ASP A O 1
ATOM 669 N N . CYS A 1 87 ? 0.690 -11.657 4.961 1.00 98.38 87 CYS A N 1
ATOM 670 C CA . CYS A 1 87 ? -0.499 -10.834 5.070 1.00 98.38 87 CYS A CA 1
ATOM 671 C C . CYS A 1 87 ? -0.840 -10.107 3.771 1.00 98.38 87 CYS A C 1
ATOM 673 O O . CYS A 1 87 ? 0.036 -9.807 2.961 1.00 98.38 87 CYS A O 1
ATOM 675 N N . VAL A 1 88 ? -2.124 -9.801 3.609 1.00 98.69 88 VAL A N 1
ATOM 676 C CA . VAL A 1 88 ? -2.620 -8.892 2.573 1.00 98.69 88 VAL A CA 1
ATOM 677 C C . VAL A 1 88 ? -3.275 -7.667 3.196 1.00 98.69 88 VAL A C 1
ATOM 679 O O . VAL A 1 88 ? -3.879 -7.749 4.268 1.00 98.69 88 VAL A O 1
ATOM 682 N N . ARG A 1 89 ? -3.187 -6.531 2.511 1.00 98.75 89 ARG A N 1
ATOM 683 C CA . ARG A 1 89 ? -3.970 -5.334 2.803 1.00 98.75 89 ARG A CA 1
ATOM 684 C C . ARG A 1 89 ? -5.071 -5.173 1.764 1.00 98.75 89 ARG A C 1
ATOM 686 O O . ARG A 1 89 ? -4.796 -5.235 0.575 1.00 98.75 89 ARG A O 1
ATOM 693 N N . THR A 1 90 ? -6.293 -4.932 2.221 1.00 98.56 90 THR A N 1
ATOM 694 C CA . THR A 1 90 ? -7.443 -4.574 1.372 1.00 98.56 90 THR A CA 1
ATOM 695 C C . THR A 1 90 ? -7.830 -3.116 1.600 1.00 98.56 90 THR A C 1
ATOM 697 O O . THR A 1 90 ? -7.396 -2.506 2.580 1.00 98.56 90 THR A O 1
ATOM 700 N N . TYR A 1 91 ? -8.630 -2.552 0.694 1.00 97.88 91 TYR A N 1
ATOM 701 C CA . TYR A 1 91 ? -8.997 -1.130 0.705 1.00 97.88 91 TYR A CA 1
ATOM 702 C C . TYR A 1 91 ? -10.466 -0.874 1.046 1.00 97.88 91 TYR A C 1
ATOM 704 O O . TYR A 1 91 ? -10.770 0.139 1.670 1.00 97.88 91 TYR A O 1
ATOM 712 N N . SER A 1 92 ? -11.347 -1.795 0.668 1.00 97.25 92 SER A N 1
ATOM 713 C CA . SER A 1 92 ? -12.798 -1.719 0.838 1.00 97.25 92 SER A CA 1
ATOM 714 C C . SER A 1 92 ? -13.363 -3.074 1.266 1.00 97.25 92 SER A C 1
ATOM 716 O O . SER A 1 92 ? -12.649 -4.082 1.302 1.00 97.25 92 SER A O 1
ATOM 718 N N . GLN A 1 93 ? -14.653 -3.097 1.589 1.00 96.62 93 GLN A N 1
ATOM 719 C CA . GLN A 1 93 ? -15.412 -4.311 1.891 1.00 96.62 93 GLN A CA 1
ATOM 720 C C . GLN A 1 93 ? -16.303 -4.760 0.726 1.00 96.62 93 GLN A C 1
ATOM 722 O O . GLN A 1 93 ? -16.647 -5.943 0.640 1.00 96.62 93 GLN A O 1
ATOM 727 N N . GLY A 1 94 ? -16.661 -3.842 -0.175 1.00 94.12 94 GLY A N 1
ATOM 728 C CA . GLY A 1 94 ? -17.505 -4.121 -1.333 1.00 94.12 94 GLY A CA 1
ATOM 729 C C . GLY A 1 94 ? -16.895 -5.062 -2.382 1.00 94.12 94 GLY A C 1
ATOM 730 O O . GLY A 1 94 ? -15.761 -5.523 -2.280 1.00 94.12 94 GLY A O 1
ATOM 731 N N . GLN A 1 95 ? -17.688 -5.352 -3.420 1.00 94.88 95 GLN A N 1
ATOM 732 C CA . GLN A 1 95 ? -17.247 -6.005 -4.668 1.00 94.88 95 GLN A CA 1
ATOM 733 C C . GLN A 1 95 ? -16.543 -7.371 -4.489 1.00 94.88 95 GLN A C 1
ATOM 735 O O . GLN A 1 95 ? -15.756 -7.799 -5.331 1.00 94.88 95 GLN A O 1
ATOM 740 N N . GLY A 1 96 ? -16.855 -8.075 -3.395 1.00 95.69 96 GLY A N 1
ATOM 741 C CA . GLY A 1 96 ? -16.320 -9.400 -3.060 1.00 95.69 96 GLY A CA 1
ATOM 742 C C . GLY A 1 96 ? -15.195 -9.391 -2.019 1.00 95.69 96 GLY A C 1
ATOM 743 O O . GLY A 1 96 ? -14.908 -10.437 -1.432 1.00 95.69 96 GLY A O 1
ATOM 744 N N . LEU A 1 97 ? -14.598 -8.230 -1.709 1.00 97.31 97 LEU A N 1
ATOM 745 C CA . LEU A 1 97 ? -13.460 -8.140 -0.785 1.00 97.31 97 LEU A CA 1
ATOM 746 C C . LEU A 1 97 ? -13.812 -8.537 0.656 1.00 97.31 97 LEU A C 1
ATOM 748 O O . LEU A 1 97 ? -12.931 -8.979 1.396 1.00 97.31 97 LEU A O 1
ATOM 752 N N . SER A 1 98 ? -15.089 -8.493 1.048 1.00 96.38 98 SER A N 1
ATOM 753 C CA . SER A 1 98 ? -15.538 -8.995 2.351 1.00 96.38 98 SER A CA 1
ATOM 754 C C . SER A 1 98 ? -15.206 -10.478 2.586 1.00 96.38 98 SER A C 1
ATOM 756 O O . SER A 1 98 ? -15.119 -10.898 3.736 1.00 96.38 98 SER A O 1
ATOM 758 N N . ALA A 1 99 ? -14.972 -11.277 1.537 1.00 97.94 99 ALA A N 1
ATOM 759 C CA . ALA A 1 99 ? -14.565 -12.679 1.665 1.00 97.94 99 ALA A CA 1
ATOM 760 C C . ALA A 1 99 ? -13.083 -12.863 2.059 1.00 97.94 99 ALA A C 1
ATOM 762 O O . ALA A 1 99 ? -12.696 -13.941 2.518 1.00 97.94 99 ALA A O 1
ATOM 763 N N . VAL A 1 100 ? -12.245 -11.829 1.899 1.00 98.56 100 VAL A N 1
ATOM 764 C CA . VAL A 1 100 ? -10.785 -11.919 2.071 1.00 98.56 100 VAL A CA 1
ATOM 765 C C . VAL A 1 100 ? -10.371 -12.408 3.465 1.00 98.56 100 VAL A C 1
ATOM 767 O O . VAL A 1 100 ? -9.556 -13.328 3.511 1.00 98.56 100 VAL A O 1
ATOM 770 N N . PRO A 1 101 ? -10.904 -11.901 4.600 1.00 98.38 101 PRO A N 1
ATOM 771 C CA . PRO A 1 101 ? -10.497 -12.380 5.926 1.00 98.38 101 PRO A CA 1
ATOM 772 C C . PRO A 1 101 ? -10.712 -13.881 6.134 1.00 98.38 101 PRO A C 1
ATOM 774 O O . PRO A 1 101 ? -9.805 -14.573 6.598 1.00 98.38 101 PRO A O 1
ATOM 777 N N . ALA A 1 102 ? -11.878 -14.397 5.736 1.00 98.25 102 ALA A N 1
ATOM 778 C CA . ALA A 1 102 ? -12.201 -15.815 5.857 1.00 98.25 102 ALA A CA 1
ATOM 779 C C . ALA A 1 102 ? -11.277 -16.687 4.991 1.00 98.25 102 ALA A C 1
ATOM 781 O O . ALA A 1 102 ? -10.783 -17.719 5.446 1.00 98.25 102 ALA A O 1
ATOM 782 N N . ILE A 1 103 ? -11.015 -16.263 3.751 1.00 98.62 103 ILE A N 1
ATOM 783 C CA . ILE A 1 103 ? -10.169 -17.005 2.810 1.00 98.62 103 ILE A CA 1
ATOM 784 C C . ILE A 1 103 ? -8.699 -16.964 3.243 1.00 98.62 103 ILE A C 1
ATOM 786 O O . ILE A 1 103 ? -8.054 -18.010 3.290 1.00 98.62 103 ILE A O 1
ATOM 790 N N . ALA A 1 104 ? -8.179 -15.789 3.609 1.00 98.38 104 ALA A N 1
ATOM 791 C CA . ALA A 1 104 ? -6.800 -15.596 4.056 1.00 98.38 104 ALA A CA 1
ATOM 792 C C . ALA A 1 104 ? -6.456 -16.496 5.253 1.00 98.38 104 ALA A C 1
ATOM 794 O O . ALA A 1 104 ? -5.378 -17.095 5.293 1.00 98.38 104 ALA A O 1
ATOM 795 N N . GLN A 1 105 ? -7.400 -16.663 6.186 1.00 96.81 105 GLN A N 1
ATOM 796 C CA . GLN A 1 105 ? -7.228 -17.527 7.351 1.00 96.81 105 GLN A CA 1
ATOM 797 C C . GLN A 1 105 ? -6.958 -18.993 6.973 1.00 96.81 105 GLN A C 1
ATOM 799 O O . GLN A 1 105 ? -6.165 -19.648 7.649 1.00 96.81 105 GLN A O 1
ATOM 804 N N . ARG A 1 106 ? -7.544 -19.503 5.878 1.00 97.69 106 ARG A N 1
ATOM 805 C CA . ARG A 1 106 ? -7.304 -20.882 5.399 1.00 97.69 106 ARG A CA 1
ATOM 806 C C . ARG A 1 106 ? -5.853 -21.122 4.988 1.00 97.69 106 ARG A C 1
ATOM 808 O O . ARG A 1 106 ? -5.379 -22.250 5.067 1.00 97.69 106 ARG A O 1
ATOM 815 N N . TYR A 1 107 ? -5.155 -20.062 4.589 1.00 97.81 107 TYR A N 1
ATOM 816 C CA . TYR A 1 107 ? -3.751 -20.093 4.183 1.00 97.81 107 TYR A CA 1
ATOM 817 C C . TYR A 1 107 ? -2.797 -19.588 5.273 1.00 97.81 107 TYR A C 1
ATOM 819 O O . TYR A 1 107 ? -1.623 -19.344 5.003 1.00 97.81 107 TYR A O 1
ATOM 827 N N . GLY A 1 108 ? -3.287 -19.388 6.503 1.00 96.81 108 GLY A N 1
ATOM 828 C CA . GLY A 1 108 ? -2.487 -18.856 7.611 1.00 96.81 108 GLY A CA 1
ATOM 829 C C . GLY A 1 108 ? -2.063 -17.392 7.437 1.00 96.81 108 GLY A C 1
ATOM 830 O O . GLY A 1 108 ? -1.242 -16.898 8.211 1.00 96.81 108 GLY A O 1
ATOM 831 N N . MET A 1 109 ? -2.617 -16.683 6.450 1.00 98.19 109 MET A N 1
ATOM 832 C CA . MET A 1 109 ? -2.337 -15.269 6.222 1.00 98.19 109 MET A CA 1
ATOM 833 C C . MET A 1 109 ? -3.147 -14.394 7.182 1.00 98.19 109 MET A C 1
ATOM 835 O O . MET A 1 109 ? -4.263 -14.733 7.579 1.00 98.19 109 MET A O 1
ATOM 839 N N . LYS A 1 110 ? -2.597 -13.227 7.527 1.00 98.62 110 LYS A N 1
ATOM 840 C CA . LYS A 1 110 ? -3.337 -12.162 8.220 1.00 98.62 110 LYS A CA 1
ATOM 841 C C . LYS A 1 110 ? -3.855 -11.110 7.239 1.00 98.62 110 LYS A C 1
ATOM 843 O O . LYS A 1 110 ? -3.376 -11.010 6.114 1.00 98.62 110 LYS A O 1
ATOM 848 N N . VAL A 1 111 ? -4.796 -10.285 7.685 1.00 98.81 111 VAL A N 1
ATOM 849 C CA . VAL A 1 111 ? -5.373 -9.213 6.865 1.00 98.81 111 VAL A CA 1
ATOM 850 C C . VAL A 1 111 ? -5.270 -7.864 7.569 1.00 98.81 111 VAL A C 1
ATOM 852 O O . VAL A 1 111 ? -5.639 -7.730 8.737 1.00 98.81 111 VAL A O 1
ATOM 855 N N . LEU A 1 112 ? -4.768 -6.862 6.852 1.00 98.88 112 LEU A N 1
ATOM 856 C CA . LEU A 1 112 ? -4.991 -5.449 7.152 1.00 98.88 112 LEU A CA 1
ATOM 857 C C . LEU A 1 112 ? -6.249 -5.029 6.398 1.00 98.88 112 LEU A C 1
ATOM 859 O O . LEU A 1 112 ? -6.225 -4.835 5.183 1.00 98.88 112 LEU A O 1
ATOM 863 N N . MET A 1 113 ? -7.372 -5.001 7.103 1.00 98.75 113 MET A N 1
ATOM 864 C CA . MET A 1 113 ? -8.680 -4.868 6.477 1.00 98.75 113 MET A CA 1
ATOM 865 C C . MET A 1 113 ? -9.046 -3.397 6.304 1.00 98.75 113 MET A C 1
ATOM 867 O O . MET A 1 113 ? -9.167 -2.682 7.296 1.00 98.75 113 MET A O 1
ATOM 871 N N . GLY A 1 114 ? -9.212 -2.953 5.060 1.00 98.62 114 GLY A N 1
ATOM 872 C CA . GLY A 1 114 ? -9.600 -1.580 4.743 1.00 98.62 114 GLY A CA 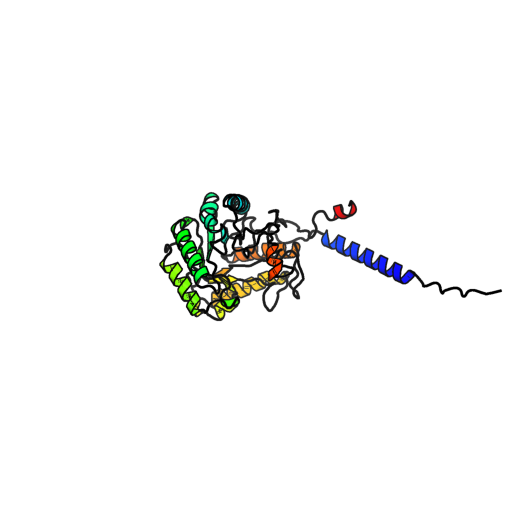1
ATOM 873 C C . GLY A 1 114 ? -11.111 -1.373 4.780 1.00 98.62 114 GLY A C 1
ATOM 874 O O . GLY A 1 114 ? -11.873 -2.240 4.357 1.00 98.62 114 GLY A O 1
ATOM 875 N N . ILE A 1 115 ? -11.530 -0.213 5.269 1.00 98.75 115 ILE A N 1
ATOM 876 C CA . ILE A 1 115 ? -12.884 0.323 5.124 1.00 98.75 115 ILE A CA 1
ATOM 877 C C . ILE A 1 115 ? -12.742 1.581 4.278 1.00 98.75 115 ILE A C 1
ATOM 879 O O . ILE A 1 115 ? -12.083 2.534 4.709 1.00 98.75 115 ILE A O 1
ATOM 883 N N . TRP A 1 116 ? -13.313 1.575 3.075 1.00 98.44 116 TRP A N 1
ATOM 884 C CA . TRP A 1 116 ? -13.199 2.721 2.181 1.00 98.44 116 TRP A CA 1
ATOM 885 C C . TRP A 1 116 ? -14.153 3.822 2.631 1.00 98.44 116 TRP A C 1
ATOM 887 O O . TRP A 1 116 ? -15.314 3.554 2.930 1.00 98.44 116 TRP A O 1
ATOM 897 N N . LEU A 1 117 ? -13.652 5.054 2.688 1.00 98.44 117 LEU A N 1
ATOM 898 C CA . LEU A 1 117 ? -14.445 6.235 3.005 1.00 98.44 117 LEU A CA 1
ATOM 899 C C . LEU A 1 117 ? -14.241 7.276 1.908 1.00 98.44 117 LEU A C 1
ATOM 901 O O . LEU A 1 117 ? -13.103 7.516 1.502 1.00 98.44 117 LEU A O 1
ATOM 905 N N . ASP A 1 118 ? -15.336 7.886 1.473 1.00 96.19 118 ASP A N 1
ATOM 906 C CA . ASP A 1 118 ? -15.387 8.955 0.484 1.00 96.19 118 ASP A CA 1
ATOM 907 C C . ASP A 1 118 ? -16.361 10.076 0.915 1.00 96.19 118 ASP A C 1
ATOM 909 O O . ASP A 1 118 ? -16.648 10.254 2.104 1.00 96.19 118 ASP A O 1
ATOM 913 N N . ARG A 1 119 ? -16.831 10.895 -0.036 1.00 97.12 119 ARG A N 1
ATOM 914 C CA . ARG A 1 119 ? -17.762 12.011 0.221 1.00 97.12 119 ARG A CA 1
ATOM 915 C C . ARG A 1 119 ? -19.219 11.569 0.409 1.00 97.12 119 ARG A C 1
ATOM 917 O O . ARG A 1 119 ? -20.019 12.354 0.920 1.00 97.12 119 ARG A O 1
ATOM 924 N N . ASP A 1 120 ? -19.594 10.364 -0.016 1.00 97.25 120 ASP A N 1
ATOM 925 C CA . ASP A 1 120 ? -20.947 9.827 0.104 1.00 97.25 120 ASP A CA 1
ATOM 926 C C . ASP A 1 120 ? -21.141 9.158 1.473 1.00 97.25 120 ASP A C 1
ATOM 928 O O . ASP A 1 120 ? -20.790 8.004 1.719 1.00 97.25 120 ASP A O 1
ATOM 932 N N . ALA A 1 121 ? -21.817 9.876 2.370 1.00 96.94 121 ALA A N 1
ATOM 933 C CA . ALA A 1 121 ? -22.143 9.385 3.705 1.00 96.94 121 ALA A CA 1
ATOM 934 C C . ALA A 1 121 ? -22.921 8.052 3.705 1.00 96.94 121 ALA A C 1
ATOM 936 O O . ALA A 1 121 ? -22.771 7.253 4.631 1.00 96.94 121 ALA A O 1
ATOM 937 N N . ARG A 1 122 ? -23.749 7.775 2.685 1.00 97.25 122 ARG A N 1
ATOM 938 C CA . ARG A 1 122 ? -24.475 6.499 2.588 1.00 97.25 122 ARG A CA 1
ATOM 939 C C . ARG A 1 122 ? -23.546 5.368 2.165 1.00 97.25 122 ARG A C 1
ATOM 941 O O . ARG A 1 122 ? -23.729 4.251 2.648 1.00 97.25 122 ARG A O 1
ATOM 948 N N . ALA A 1 123 ? -22.594 5.626 1.270 1.00 96.38 123 ALA A N 1
ATOM 949 C CA . ALA A 1 123 ? -21.563 4.656 0.907 1.00 96.38 123 ALA A CA 1
ATOM 950 C C . ALA A 1 123 ? -20.672 4.334 2.110 1.00 96.38 123 ALA A C 1
ATOM 952 O O . ALA A 1 123 ? -20.553 3.162 2.473 1.00 96.38 123 ALA A O 1
ATOM 953 N N . ASN A 1 124 ? -20.197 5.364 2.814 1.00 98.44 124 ASN A N 1
ATOM 954 C CA . ASN A 1 124 ? -19.411 5.224 4.041 1.00 98.44 124 ASN A CA 1
ATOM 955 C C . ASN A 1 124 ? -20.139 4.389 5.096 1.00 98.44 124 ASN A C 1
ATOM 957 O O . ASN A 1 124 ? -19.562 3.468 5.666 1.00 98.44 124 ASN A O 1
ATOM 961 N N . ALA A 1 125 ? -21.430 4.652 5.328 1.00 98.38 125 ALA A N 1
ATOM 962 C CA . ALA A 1 125 ? -22.219 3.883 6.288 1.00 98.38 125 ALA A CA 1
ATOM 963 C C . ALA A 1 125 ? -22.302 2.387 5.924 1.00 98.38 125 ALA A C 1
ATOM 965 O O . ALA A 1 125 ? -22.260 1.540 6.819 1.00 98.38 125 ALA A O 1
ATOM 966 N N . ARG A 1 126 ? -22.390 2.046 4.628 1.00 97.69 126 ARG A N 1
ATOM 967 C CA . ARG A 1 126 ? -22.382 0.647 4.161 1.00 97.69 126 ARG A CA 1
ATOM 968 C C . ARG A 1 126 ? -21.019 -0.010 4.373 1.00 97.69 126 ARG A C 1
ATOM 970 O O . ARG A 1 126 ? -20.971 -1.102 4.934 1.00 97.69 126 ARG A O 1
ATOM 977 N N . GLU A 1 127 ? -19.939 0.662 3.982 1.00 98.31 127 GLU A N 1
ATOM 978 C CA . GLU A 1 127 ? -18.560 0.187 4.169 1.00 98.31 127 GLU A CA 1
ATOM 979 C C . GLU A 1 127 ? -18.236 -0.024 5.657 1.00 98.31 127 GLU A C 1
ATOM 981 O O . GLU A 1 127 ? -17.752 -1.088 6.047 1.00 98.31 127 GLU A O 1
ATOM 986 N N . ILE A 1 128 ? -18.593 0.934 6.521 1.00 98.81 128 ILE A N 1
ATOM 987 C CA . ILE A 1 128 ? -18.419 0.836 7.979 1.00 98.81 128 ILE A CA 1
ATOM 988 C C . ILE A 1 128 ? -19.208 -0.348 8.547 1.00 98.81 128 ILE A C 1
ATOM 990 O O . ILE A 1 128 ? -18.661 -1.138 9.320 1.00 98.81 128 ILE A O 1
ATOM 994 N N . ALA A 1 129 ? -20.482 -0.503 8.171 1.00 98.62 129 ALA A N 1
ATOM 995 C CA . ALA A 1 129 ? -21.316 -1.597 8.664 1.00 98.62 129 ALA A CA 1
ATOM 996 C C . ALA A 1 129 ? -20.757 -2.972 8.262 1.00 98.62 129 ALA A C 1
ATOM 998 O O . ALA A 1 129 ? -20.661 -3.870 9.103 1.00 98.62 129 ALA A O 1
ATOM 999 N N . GLN A 1 130 ? -20.336 -3.124 7.002 1.00 98.38 130 GLN A N 1
ATOM 1000 C CA . GLN A 1 130 ? -19.711 -4.350 6.507 1.00 98.38 130 GLN A CA 1
ATOM 1001 C C . GLN A 1 130 ? -18.376 -4.624 7.206 1.00 98.38 130 GLN A C 1
ATOM 1003 O O . GLN A 1 130 ? -18.149 -5.741 7.669 1.00 98.38 130 GLN A O 1
ATOM 1008 N N . GLY A 1 131 ? -17.529 -3.605 7.366 1.00 98.62 131 GLY A N 1
ATOM 1009 C CA . GLY A 1 131 ? -16.235 -3.736 8.031 1.00 98.62 131 GLY A CA 1
ATOM 1010 C C . GLY A 1 131 ? -16.370 -4.139 9.499 1.00 98.62 131 GLY A C 1
ATOM 1011 O O . GLY A 1 131 ? -15.654 -5.023 9.968 1.00 98.62 131 GLY A O 1
ATOM 1012 N N . ILE A 1 132 ? -17.339 -3.570 10.222 1.00 98.81 132 ILE A N 1
ATOM 1013 C CA . ILE A 1 132 ? -17.647 -3.972 11.602 1.00 98.81 132 ILE A CA 1
ATOM 1014 C C . ILE A 1 132 ? -18.101 -5.436 11.656 1.00 98.81 132 ILE A C 1
ATOM 1016 O O . ILE A 1 132 ? -17.623 -6.192 12.506 1.00 98.81 132 ILE A O 1
ATOM 1020 N N . ALA A 1 133 ? -19.011 -5.847 10.768 1.00 98.56 133 ALA A N 1
ATOM 1021 C CA . ALA A 1 133 ? -19.499 -7.224 10.722 1.00 98.56 133 ALA A CA 1
ATOM 1022 C C . ALA A 1 133 ? -18.356 -8.215 10.445 1.00 98.56 133 ALA A C 1
ATOM 1024 O O . ALA A 1 133 ? -18.205 -9.204 11.164 1.00 98.56 133 ALA A O 1
ATOM 1025 N N . ASN A 1 134 ? -17.500 -7.904 9.472 1.00 98.06 134 ASN A N 1
ATOM 1026 C CA . ASN A 1 134 ? -16.381 -8.751 9.074 1.00 98.06 134 ASN A CA 1
ATOM 1027 C C . ASN A 1 134 ? -15.315 -8.856 10.182 1.00 98.06 134 ASN A C 1
ATOM 1029 O O . ASN A 1 134 ? -14.838 -9.945 10.504 1.00 98.06 134 ASN A O 1
ATOM 1033 N N . ALA A 1 135 ? -15.011 -7.741 10.859 1.00 98.62 135 ALA A N 1
ATOM 1034 C CA . ALA A 1 135 ? -14.080 -7.725 11.987 1.00 98.62 135 ALA A CA 1
ATOM 1035 C C . ALA A 1 135 ? -14.574 -8.520 13.201 1.00 98.62 135 ALA A C 1
ATOM 1037 O O . ALA A 1 135 ? -13.767 -9.108 13.921 1.00 98.62 135 ALA A O 1
ATOM 1038 N N . ARG A 1 136 ? -15.891 -8.556 13.433 1.00 98.50 136 ARG A N 1
ATOM 1039 C CA . ARG A 1 136 ? -16.505 -9.390 14.477 1.00 98.50 136 ARG A CA 1
ATOM 1040 C C . ARG A 1 136 ? -16.500 -10.871 14.112 1.00 98.50 136 ARG A C 1
ATOM 1042 O O . ARG A 1 136 ? -16.294 -11.697 14.995 1.00 98.50 136 ARG A O 1
ATOM 1049 N N . ALA A 1 137 ? -16.715 -11.196 12.840 1.00 98.19 137 ALA A N 1
ATOM 1050 C CA . ALA A 1 137 ? -16.760 -12.574 12.362 1.00 98.19 137 ALA A CA 1
ATOM 1051 C C . ALA A 1 137 ? -15.368 -13.227 12.294 1.00 98.19 137 ALA A C 1
ATOM 1053 O O . ALA A 1 137 ? -15.227 -14.407 12.613 1.00 98.19 137 ALA A O 1
ATOM 1054 N N . HIS A 1 138 ? -14.331 -12.464 11.930 1.00 98.00 138 HIS A N 1
ATOM 1055 C CA . HIS A 1 138 ? -12.987 -12.998 11.673 1.00 98.00 138 HIS A CA 1
ATOM 1056 C C . HIS A 1 138 ? -11.856 -12.299 12.454 1.00 98.00 138 HIS A C 1
ATOM 1058 O O . HIS A 1 138 ? -10.792 -12.054 11.882 1.00 98.00 138 HIS A O 1
ATOM 1064 N N . PRO A 1 139 ? -11.992 -12.007 13.763 1.00 98.00 139 PRO A N 1
ATOM 1065 C CA . PRO A 1 139 ? -11.002 -11.215 14.500 1.00 98.00 139 PRO A CA 1
ATOM 1066 C C . PRO A 1 139 ? -9.610 -11.857 14.507 1.00 98.00 139 PRO A C 1
ATOM 1068 O O . PRO A 1 139 ? -8.603 -11.159 14.486 1.00 98.00 139 PRO A O 1
ATOM 1071 N N . GLN A 1 140 ? -9.541 -13.192 14.473 1.00 97.06 140 GLN A N 1
ATOM 1072 C CA . GLN A 1 140 ? -8.277 -13.931 14.451 1.00 97.06 140 GLN A CA 1
ATOM 1073 C C . GLN A 1 140 ? -7.543 -13.840 13.108 1.00 97.06 140 GLN A C 1
ATOM 1075 O O . GLN A 1 140 ? -6.331 -14.055 13.063 1.00 97.06 140 GLN A O 1
ATOM 1080 N N . ALA A 1 141 ? -8.233 -13.514 12.014 1.00 97.88 141 ALA A N 1
ATOM 1081 C CA . ALA A 1 141 ? -7.604 -13.278 10.718 1.00 97.88 141 ALA A CA 1
ATOM 1082 C C . ALA A 1 141 ? -6.988 -11.871 10.631 1.00 97.88 141 ALA A C 1
ATOM 1084 O O . ALA A 1 141 ? -6.099 -11.632 9.815 1.00 97.88 141 ALA A O 1
ATOM 1085 N N . LEU A 1 142 ? -7.422 -10.930 11.475 1.00 98.62 142 LEU A N 1
ATOM 1086 C CA . LEU A 1 142 ? -7.069 -9.523 11.331 1.00 98.62 142 LEU A CA 1
ATOM 1087 C C . LEU A 1 142 ? -5.766 -9.168 12.053 1.00 98.62 142 LEU A C 1
ATOM 1089 O O . LEU A 1 142 ? -5.591 -9.421 13.243 1.00 98.62 142 LEU A O 1
ATOM 1093 N N . ARG A 1 143 ? -4.851 -8.528 11.320 1.00 98.44 143 ARG A N 1
ATOM 1094 C CA . ARG A 1 143 ? -3.694 -7.816 11.885 1.00 98.44 143 ARG A CA 1
ATOM 1095 C C . ARG A 1 143 ? -4.073 -6.398 12.317 1.00 98.44 143 ARG A C 1
ATOM 1097 O O . ARG A 1 143 ? -3.446 -5.863 13.226 1.00 98.44 143 ARG A O 1
ATOM 1104 N N . GLY A 1 144 ? -5.088 -5.820 11.679 1.00 98.62 144 GLY A N 1
ATOM 1105 C CA . GLY A 1 144 ? -5.676 -4.530 12.021 1.00 98.62 144 GLY A CA 1
ATOM 1106 C C . GLY A 1 144 ? -6.790 -4.139 11.052 1.00 98.62 144 GLY A C 1
ATOM 1107 O O . GLY A 1 144 ? -6.918 -4.730 9.977 1.00 98.62 144 GLY A O 1
ATOM 1108 N N . VAL A 1 145 ? -7.584 -3.144 11.442 1.00 98.88 145 VAL A N 1
ATOM 1109 C CA . VAL A 1 145 ? -8.597 -2.493 10.599 1.00 98.88 145 VAL A CA 1
ATOM 1110 C C . VAL A 1 145 ? -8.139 -1.075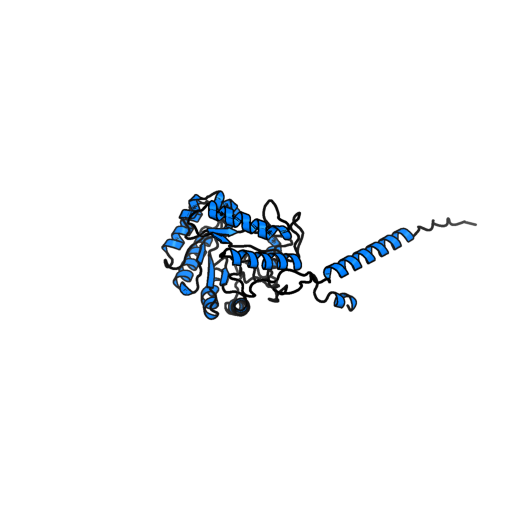 10.287 1.00 98.88 145 VAL A C 1
ATOM 1112 O O . VAL A 1 145 ? -7.788 -0.327 11.195 1.00 98.88 145 VAL A O 1
ATOM 1115 N N . ILE A 1 146 ? -8.137 -0.705 9.011 1.00 98.88 146 ILE A N 1
ATOM 1116 C CA . ILE A 1 146 ? -7.750 0.620 8.526 1.00 98.88 146 ILE A CA 1
ATOM 1117 C C . ILE A 1 146 ? -9.019 1.332 8.054 1.00 98.88 146 ILE A C 1
ATOM 1119 O O . ILE A 1 146 ? -9.629 0.931 7.067 1.00 98.88 146 ILE A O 1
ATOM 1123 N N . VAL A 1 147 ? -9.432 2.368 8.780 1.00 98.88 147 VAL A N 1
ATOM 1124 C CA . VAL A 1 147 ? -10.678 3.105 8.536 1.00 98.88 147 VAL A CA 1
ATOM 1125 C C . VAL A 1 147 ? -10.371 4.342 7.707 1.00 98.88 147 VAL A C 1
ATOM 1127 O O . VAL A 1 147 ? -9.955 5.359 8.253 1.00 98.88 147 VAL A O 1
ATOM 1130 N N . GLY A 1 148 ? -10.563 4.243 6.395 1.00 98.62 148 GLY A N 1
ATOM 1131 C CA . GLY A 1 148 ? -10.187 5.266 5.430 1.00 98.62 148 GLY A CA 1
ATOM 1132 C C . GLY A 1 148 ? -8.761 5.096 4.899 1.00 98.62 148 GLY A C 1
ATOM 1133 O O . GLY A 1 148 ? -7.839 4.687 5.608 1.00 98.62 148 GLY A O 1
ATOM 1134 N N . ASN A 1 149 ? -8.592 5.448 3.629 1.00 98.56 149 ASN A N 1
ATOM 1135 C CA . ASN A 1 149 ? -7.316 5.495 2.928 1.00 98.56 149 ASN A CA 1
ATOM 1136 C C . ASN A 1 149 ? -7.184 6.873 2.292 1.00 98.56 149 ASN A C 1
ATOM 1138 O O . ASN A 1 149 ? -8.010 7.181 1.446 1.00 98.56 149 ASN A O 1
ATOM 1142 N N . GLU A 1 150 ? 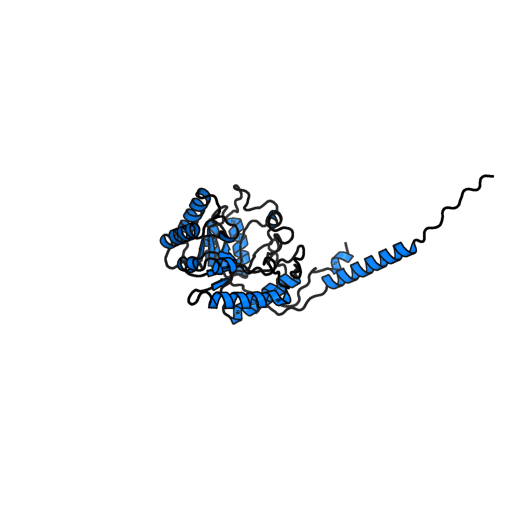-6.204 7.686 2.679 1.00 97.88 150 GLU A N 1
ATOM 1143 C CA . GLU A 1 150 ? -5.907 8.994 2.071 1.00 97.88 150 GLU A CA 1
ATOM 1144 C C . GLU A 1 150 ? -7.107 9.957 2.007 1.00 97.88 150 GLU A C 1
ATOM 1146 O O . GLU A 1 150 ? -7.182 10.841 1.161 1.00 97.88 150 GLU A O 1
ATOM 1151 N N . VAL A 1 151 ? -8.063 9.809 2.921 1.00 98.44 151 VAL A N 1
ATOM 1152 C CA . VAL A 1 151 ? -9.304 10.597 2.962 1.00 98.44 151 VAL A CA 1
ATOM 1153 C C . VAL A 1 151 ? -9.011 12.095 3.109 1.00 98.44 151 VAL A C 1
ATOM 1155 O O . VAL A 1 151 ? -9.686 12.924 2.492 1.00 98.44 151 VAL A O 1
ATOM 1158 N N . LEU A 1 152 ? -7.997 12.459 3.906 1.00 98.12 152 LEU A N 1
ATOM 1159 C CA . LEU A 1 152 ? -7.583 13.855 4.083 1.00 98.12 152 LEU A CA 1
ATOM 1160 C C . LEU A 1 152 ? -6.793 14.363 2.876 1.00 98.12 152 LEU A C 1
ATOM 1162 O O . LEU A 1 152 ? -6.988 15.511 2.483 1.00 98.12 152 LEU A O 1
ATOM 1166 N N . LEU A 1 153 ? -5.956 13.522 2.257 1.00 96.69 153 LEU A N 1
ATOM 1167 C CA . LEU A 1 153 ? -5.255 13.865 1.016 1.00 96.69 153 LEU A CA 1
ATOM 1168 C C . LEU A 1 153 ? -6.249 14.136 -0.121 1.00 96.69 153 LEU A C 1
ATOM 1170 O O . LEU A 1 153 ? -6.123 15.136 -0.822 1.00 96.69 153 LEU A O 1
ATOM 1174 N N . ARG A 1 154 ? -7.279 13.292 -0.259 1.00 96.69 154 ARG A N 1
ATOM 1175 C CA . ARG A 1 154 ? -8.365 13.468 -1.238 1.00 96.69 154 ARG A CA 1
ATOM 1176 C C . ARG A 1 154 ? -9.353 14.580 -0.859 1.00 96.69 154 ARG A C 1
ATOM 1178 O O . ARG A 1 154 ? -10.212 14.950 -1.663 1.00 96.69 154 ARG A O 1
ATOM 1185 N N . GLY A 1 155 ? -9.250 15.129 0.354 1.00 97.00 155 GLY A N 1
ATOM 1186 C CA . GLY A 1 155 ? -10.131 16.186 0.852 1.00 97.00 155 GLY A CA 1
ATOM 1187 C C . GLY A 1 155 ? -11.604 15.772 0.850 1.00 97.00 155 GLY A C 1
ATOM 1188 O O . GLY A 1 155 ? -12.466 16.551 0.443 1.00 97.00 155 GLY A O 1
ATOM 1189 N N . GLU A 1 156 ? -11.894 14.521 1.210 1.00 97.38 156 GLU A N 1
ATOM 1190 C CA . GLU A 1 156 ? -13.247 13.956 1.140 1.00 97.38 156 GLU A CA 1
ATOM 1191 C C . GLU A 1 156 ? -14.018 14.122 2.446 1.00 97.38 156 GLU A C 1
ATOM 1193 O O . GLU A 1 156 ? -15.207 14.427 2.416 1.00 97.38 156 GLU A O 1
ATOM 1198 N N . LEU A 1 157 ? -13.331 14.006 3.585 1.00 98.19 157 LEU A N 1
ATOM 1199 C CA . LEU A 1 157 ? -13.898 14.236 4.911 1.00 98.19 157 LEU A CA 1
ATOM 1200 C C . LEU A 1 157 ? -13.025 15.200 5.714 1.00 98.19 157 LEU A C 1
ATOM 1202 O O . LEU A 1 157 ? -11.813 15.299 5.527 1.00 98.19 157 LEU A O 1
ATOM 1206 N N . SER A 1 158 ? -13.649 15.896 6.665 1.00 97.94 158 SER A N 1
ATOM 1207 C CA . SER A 1 158 ? -12.905 16.676 7.658 1.00 97.94 158 SER A CA 1
ATOM 1208 C C . SER A 1 158 ? -12.215 15.757 8.682 1.00 97.94 15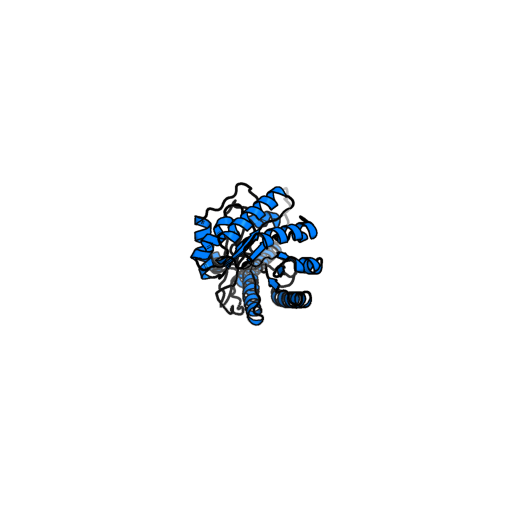8 SER A C 1
ATOM 1210 O O . SER A 1 158 ? -12.758 14.691 8.992 1.00 97.94 158 SER A O 1
ATOM 1212 N N . PRO A 1 159 ? -11.106 16.190 9.318 1.00 98.25 159 PRO A N 1
ATOM 1213 C CA . PRO A 1 159 ? -10.472 15.454 10.420 1.00 98.25 159 PRO A CA 1
ATOM 1214 C C . PRO A 1 159 ? -11.449 15.049 11.534 1.00 98.25 159 PRO A C 1
ATOM 1216 O O . PRO A 1 159 ? -11.353 13.957 12.095 1.00 98.25 159 PRO A O 1
ATOM 1219 N N . LYS A 1 160 ? -12.431 15.913 11.831 1.00 98.19 160 LYS A N 1
ATOM 1220 C CA . LYS A 1 160 ? -13.470 15.664 12.839 1.00 98.19 160 LYS A CA 1
ATOM 1221 C C . LYS A 1 160 ? -14.418 14.538 12.421 1.00 98.19 160 LYS A C 1
ATOM 1223 O O . LYS A 1 160 ? -14.700 13.674 13.246 1.00 98.19 160 LYS A O 1
ATOM 1228 N N . ALA A 1 161 ? -14.904 14.561 11.179 1.00 98.31 161 ALA A N 1
ATOM 1229 C CA . ALA A 1 161 ? -15.800 13.531 10.652 1.00 98.31 161 ALA A CA 1
ATOM 1230 C C . ALA A 1 161 ? -15.093 12.170 10.606 1.00 98.31 161 ALA A C 1
ATOM 1232 O O . ALA A 1 161 ? -15.561 11.219 11.220 1.00 98.31 161 ALA A O 1
ATOM 1233 N N . LEU A 1 162 ? -13.889 12.126 10.030 1.00 98.69 162 LEU A N 1
ATOM 1234 C CA . LEU A 1 162 ? -13.080 10.911 9.972 1.00 98.69 162 LEU A CA 1
ATOM 1235 C C . LEU A 1 162 ? -12.760 10.352 11.372 1.00 98.69 162 LEU A C 1
ATOM 1237 O O . LEU A 1 162 ? -12.851 9.151 11.607 1.00 98.69 162 LEU A O 1
ATOM 1241 N N . THR A 1 163 ? -12.441 11.215 12.344 1.00 98.69 163 THR A N 1
ATOM 1242 C CA . THR A 1 163 ? -12.238 10.793 13.743 1.00 98.69 163 THR A CA 1
ATOM 1243 C C . THR A 1 163 ? -13.497 10.166 14.351 1.00 98.69 163 THR A C 1
ATOM 1245 O O . THR A 1 163 ? -13.387 9.239 15.156 1.00 98.69 163 THR A O 1
ATOM 1248 N N . ALA A 1 164 ? -14.687 10.661 14.000 1.00 98.56 164 ALA A N 1
ATOM 1249 C CA . ALA A 1 164 ? -15.943 10.081 14.463 1.00 98.56 164 ALA A CA 1
ATOM 1250 C C . ALA A 1 164 ? -16.152 8.673 13.882 1.00 98.56 164 ALA A C 1
ATOM 1252 O O . ALA A 1 164 ? -16.435 7.753 14.651 1.00 98.56 164 ALA A O 1
ATOM 1253 N N . ASP A 1 165 ? -15.903 8.486 12.584 1.00 98.75 165 ASP A N 1
ATOM 1254 C CA . ASP A 1 165 ? -16.009 7.183 11.914 1.00 98.75 165 ASP A CA 1
ATOM 1255 C C . ASP A 1 165 ? -15.014 6.161 12.494 1.00 98.75 165 ASP A C 1
ATOM 1257 O O . ASP A 1 165 ? -15.386 5.034 12.831 1.00 98.75 165 ASP A O 1
ATOM 1261 N N . ILE A 1 166 ? -13.757 6.569 12.718 1.00 98.88 166 ILE A N 1
ATOM 1262 C CA . ILE A 1 166 ? -12.732 5.733 13.369 1.00 98.88 166 ILE A CA 1
ATOM 1263 C C . ILE A 1 166 ? -13.206 5.277 14.756 1.00 98.88 166 ILE A C 1
ATOM 1265 O O . ILE A 1 166 ? -13.114 4.094 15.095 1.00 98.88 166 ILE A O 1
ATOM 1269 N N . ARG A 1 167 ? -13.736 6.201 15.568 1.00 98.75 167 ARG A N 1
ATOM 1270 C CA . ARG A 1 167 ? -14.231 5.893 16.920 1.00 98.75 167 ARG A CA 1
ATOM 1271 C C . ARG A 1 167 ? -15.452 4.982 16.891 1.00 98.75 167 ARG A C 1
ATOM 1273 O O . ARG A 1 167 ? -15.542 4.090 17.733 1.00 98.75 167 ARG A O 1
ATOM 1280 N N . GLN A 1 168 ? -16.354 5.166 15.929 1.00 98.75 168 GLN A N 1
ATOM 1281 C CA . GLN A 1 168 ? -17.503 4.286 15.725 1.00 98.75 168 GLN A CA 1
ATOM 1282 C C . GLN A 1 168 ? -17.050 2.850 15.440 1.00 98.75 168 GLN A C 1
ATOM 1284 O O . GLN A 1 168 ? -17.509 1.920 16.104 1.00 98.75 168 GLN A O 1
ATOM 1289 N N . VAL A 1 169 ? -16.117 2.662 14.499 1.00 98.88 169 VAL A N 1
ATOM 1290 C CA . VAL A 1 169 ? -15.567 1.334 14.182 1.00 98.88 169 VAL A CA 1
ATOM 1291 C C . VAL A 1 169 ? -14.869 0.740 15.405 1.00 98.88 169 VAL A C 1
ATOM 1293 O O . VAL A 1 169 ? -15.162 -0.390 15.794 1.00 98.88 169 VAL A O 1
ATOM 1296 N N . ARG A 1 170 ? -13.995 1.508 16.068 1.00 98.75 170 ARG A N 1
ATOM 1297 C CA . ARG A 1 170 ? -13.268 1.059 17.262 1.00 98.75 170 ARG A CA 1
ATOM 1298 C C . ARG A 1 170 ? -14.210 0.597 18.375 1.00 98.75 170 ARG A C 1
ATOM 1300 O O . ARG A 1 170 ? -13.963 -0.457 18.957 1.00 98.75 170 ARG A O 1
ATOM 1307 N N . ALA A 1 171 ? -15.280 1.340 18.651 1.00 98.56 171 ALA A N 1
ATOM 1308 C CA . ALA A 1 171 ? -16.259 0.988 19.679 1.00 98.56 171 ALA A CA 1
ATOM 1309 C C . ALA A 1 171 ? -17.055 -0.285 19.342 1.00 98.56 171 ALA A C 1
ATOM 1311 O O . ALA A 1 171 ? -17.561 -0.955 20.240 1.00 98.56 171 ALA A O 1
ATOM 1312 N N . ALA A 1 172 ? -17.175 -0.625 18.058 1.00 98.69 172 ALA A N 1
ATOM 1313 C CA . ALA A 1 172 ? -17.999 -1.733 17.606 1.00 98.69 172 ALA A CA 1
ATOM 1314 C C . ALA A 1 172 ? -17.232 -3.055 17.425 1.00 98.69 172 ALA A C 1
ATOM 1316 O O . ALA A 1 172 ? -17.860 -4.113 17.495 1.00 98.69 172 ALA A O 1
ATOM 1317 N N . ILE A 1 173 ? -15.917 -3.043 17.193 1.00 98.75 173 ILE A N 1
ATOM 1318 C CA . ILE A 1 173 ? -15.142 -4.266 16.902 1.00 98.75 173 ILE A CA 1
ATOM 1319 C C . ILE A 1 173 ? -14.369 -4.788 18.132 1.00 98.75 173 ILE A C 1
ATOM 1321 O O . ILE A 1 173 ? -14.067 -4.004 19.037 1.00 98.75 173 ILE A O 1
ATOM 1325 N N . PRO A 1 174 ? -13.987 -6.084 18.175 1.00 98.44 174 PRO A N 1
ATOM 1326 C CA . PRO A 1 174 ? -13.268 -6.669 19.310 1.00 98.44 174 PRO A CA 1
ATOM 1327 C C . PRO A 1 174 ? -11.989 -5.908 19.683 1.00 98.44 174 PRO A C 1
ATOM 1329 O O . PRO A 1 174 ? -11.189 -5.560 18.813 1.00 98.44 174 PRO A O 1
ATOM 1332 N N . ALA A 1 175 ? -11.764 -5.690 20.983 1.00 97.50 175 ALA A N 1
ATOM 1333 C CA . ALA A 1 175 ? -10.626 -4.919 21.501 1.00 97.50 175 ALA A CA 1
ATOM 1334 C C . ALA A 1 175 ? -9.250 -5.492 21.105 1.00 97.50 175 ALA A C 1
ATOM 1336 O O . ALA A 1 175 ? -8.273 -4.755 21.035 1.00 97.50 175 ALA A O 1
ATOM 1337 N N . SER A 1 176 ? -9.175 -6.792 20.804 1.00 97.62 176 SER A N 1
ATOM 1338 C CA . SER A 1 176 ? -7.956 -7.459 20.332 1.00 97.62 176 SER A CA 1
ATOM 1339 C C . SER A 1 176 ? -7.536 -7.068 18.909 1.00 97.62 176 SER A C 1
ATOM 1341 O O . SER A 1 176 ? -6.381 -7.278 18.547 1.00 97.62 176 SER A O 1
ATOM 1343 N N . VAL A 1 177 ? -8.443 -6.513 18.099 1.00 98.62 177 VAL A N 1
ATOM 1344 C CA . VAL A 1 177 ? -8.161 -6.094 16.719 1.00 98.62 177 VAL A CA 1
ATOM 1345 C C . VAL A 1 177 ? -7.825 -4.605 16.719 1.00 98.62 177 VAL A C 1
ATOM 1347 O O . VAL A 1 177 ? -8.726 -3.820 17.001 1.00 98.62 177 VAL A O 1
ATOM 1350 N N . PRO A 1 178 ? -6.588 -4.176 16.415 1.00 98.62 178 PRO A N 1
ATOM 1351 C CA . PRO A 1 178 ? -6.223 -2.762 16.460 1.00 98.62 178 PRO A CA 1
ATOM 1352 C C . PRO A 1 178 ? -6.804 -1.982 15.270 1.00 98.62 178 PRO A C 1
ATOM 1354 O O . PRO A 1 178 ? -6.928 -2.516 14.167 1.00 98.62 178 PRO A O 1
ATOM 1357 N N . VAL A 1 179 ? -7.125 -0.708 15.488 1.00 98.88 179 VAL A N 1
ATOM 1358 C CA . VAL A 1 179 ? -7.686 0.218 14.495 1.00 98.88 179 VAL A CA 1
ATOM 1359 C C . VAL A 1 179 ? -6.672 1.298 14.136 1.00 98.88 179 VAL A C 1
ATOM 1361 O O . VAL A 1 179 ? -6.003 1.867 14.999 1.00 98.88 179 VAL A O 1
ATOM 1364 N N . SER A 1 180 ? -6.585 1.613 12.851 1.00 98.75 180 SER A N 1
ATOM 1365 C CA . SER A 1 180 ? -5.762 2.690 12.317 1.00 98.75 180 SER A CA 1
ATOM 1366 C C . SER A 1 180 ? -6.505 3.472 11.235 1.00 98.75 180 SER A C 1
ATOM 1368 O O . SER A 1 180 ? -7.623 3.139 10.849 1.00 98.75 180 SER A O 1
ATOM 1370 N N . TYR A 1 181 ? -5.848 4.517 10.758 1.00 98.81 181 TYR A N 1
ATOM 1371 C CA . TYR A 1 181 ? -6.171 5.290 9.569 1.00 98.81 181 TYR A CA 1
ATOM 1372 C C . TYR A 1 181 ? -4.910 5.313 8.699 1.00 98.81 181 TYR A C 1
ATOM 1374 O O . TYR A 1 181 ? -3.810 5.278 9.252 1.00 98.81 181 TYR A O 1
ATOM 1382 N N . ALA A 1 182 ? -5.043 5.333 7.374 1.00 98.75 182 ALA A N 1
ATOM 1383 C CA . ALA A 1 182 ? -3.905 5.370 6.462 1.00 98.75 182 ALA A CA 1
ATOM 1384 C C . ALA A 1 182 ? -3.912 6.642 5.615 1.00 98.75 182 ALA A C 1
ATOM 1386 O O . ALA A 1 182 ? -4.936 6.983 5.033 1.00 98.75 182 ALA A O 1
ATOM 1387 N N . ASP A 1 183 ? -2.776 7.333 5.548 1.00 98.62 183 ASP A N 1
ATOM 1388 C CA . ASP A 1 183 ? -2.603 8.569 4.775 1.00 98.62 183 ASP A CA 1
ATOM 1389 C C . ASP A 1 183 ? -1.116 8.841 4.516 1.00 98.62 183 ASP A C 1
ATOM 1391 O O . ASP A 1 183 ? -0.255 8.198 5.122 1.00 98.62 183 ASP A O 1
ATOM 1395 N N . VAL A 1 184 ? -0.802 9.835 3.687 1.00 97.94 184 VAL A N 1
ATOM 1396 C CA . VAL A 1 184 ? 0.564 10.356 3.543 1.00 97.94 184 VAL A CA 1
ATOM 1397 C C . VAL A 1 184 ? 1.084 10.901 4.876 1.00 97.94 184 VAL A C 1
ATOM 1399 O O . VAL A 1 184 ? 0.331 11.405 5.720 1.00 97.94 184 VAL A O 1
ATOM 1402 N N . TRP A 1 185 ? 2.387 10.758 5.113 1.00 97.75 185 TRP A N 1
ATOM 1403 C CA . TRP A 1 185 ? 3.002 11.071 6.407 1.00 97.75 185 TRP A CA 1
ATOM 1404 C C . TRP A 1 185 ? 2.859 12.554 6.795 1.00 97.75 185 TRP A C 1
ATOM 1406 O O . TRP A 1 185 ? 2.737 12.878 7.978 1.00 97.75 185 TRP A O 1
ATOM 1416 N N . GLU A 1 186 ? 2.788 13.455 5.818 1.00 97.56 186 GLU A N 1
ATOM 1417 C CA . GLU A 1 186 ? 2.582 14.889 6.007 1.00 97.56 186 GLU A CA 1
ATOM 1418 C C . GLU A 1 186 ? 1.209 15.199 6.614 1.00 97.56 186 GLU A C 1
ATOM 1420 O O . GLU A 1 186 ? 1.097 16.083 7.466 1.00 97.56 186 GLU A O 1
ATOM 1425 N N . ASN A 1 187 ? 0.164 14.450 6.244 1.00 97.81 187 ASN A N 1
ATOM 1426 C CA . ASN A 1 187 ? -1.182 14.656 6.784 1.00 97.81 187 ASN A CA 1
ATOM 1427 C C . ASN A 1 187 ? -1.262 14.299 8.268 1.00 97.81 187 ASN A C 1
ATOM 1429 O O . ASN A 1 187 ? -1.946 14.985 9.031 1.00 97.81 187 ASN A O 1
ATOM 1433 N N . TRP A 1 188 ? -0.499 13.300 8.711 1.00 98.38 188 TRP A N 1
ATOM 1434 C CA . TRP A 1 188 ? -0.348 13.020 10.136 1.00 98.38 188 TRP A CA 1
ATOM 1435 C C . TRP A 1 188 ? 0.299 14.191 10.879 1.00 98.38 188 TRP A C 1
ATOM 1437 O O . TRP A 1 188 ? -0.202 14.591 11.928 1.00 98.38 188 TRP A O 1
ATOM 1447 N N . LEU A 1 189 ? 1.360 14.787 10.326 1.00 98.25 189 LEU A N 1
ATOM 1448 C CA . LEU A 1 189 ? 2.010 15.964 10.919 1.00 98.25 189 LEU A CA 1
ATOM 1449 C C . LEU A 1 189 ? 1.122 17.213 10.894 1.00 98.25 189 LEU A C 1
ATOM 1451 O O . LEU A 1 189 ? 1.214 18.045 11.795 1.00 98.25 189 LEU A O 1
ATOM 1455 N N . ARG A 1 190 ? 0.250 17.339 9.890 1.00 98.25 190 ARG A N 1
ATOM 1456 C CA . ARG A 1 190 ? -0.718 18.435 9.774 1.00 98.25 190 ARG A CA 1
ATOM 1457 C C . ARG A 1 190 ? -1.867 18.312 10.775 1.00 98.25 190 ARG A C 1
ATOM 1459 O O . ARG A 1 190 ? -2.330 19.325 11.299 1.00 98.25 190 ARG A O 1
ATOM 1466 N N . TYR A 1 191 ? -2.317 17.091 11.060 1.00 97.94 191 TYR A N 1
ATOM 1467 C CA . TYR A 1 191 ? -3.437 16.809 11.962 1.00 97.94 191 TYR A CA 1
ATOM 1468 C C . TYR A 1 191 ? -3.038 15.867 13.115 1.00 97.94 191 TYR A C 1
ATOM 1470 O O . TYR A 1 191 ? -3.672 14.828 13.319 1.00 97.94 191 TYR A O 1
ATOM 1478 N N . PRO A 1 192 ? -2.037 16.225 13.944 1.00 98.00 192 PRO A N 1
ATOM 1479 C CA . PRO A 1 192 ? -1.447 15.299 14.915 1.00 98.00 192 PRO A CA 1
ATOM 1480 C C . PRO A 1 192 ? -2.428 14.865 16.014 1.00 98.00 192 PRO A C 1
ATOM 1482 O O . PRO A 1 192 ? -2.299 13.778 16.573 1.00 98.00 192 PRO A O 1
ATOM 1485 N N . HIS A 1 193 ? -3.459 15.670 16.289 1.00 97.00 193 HIS A N 1
ATOM 1486 C CA . HIS A 1 193 ? -4.521 15.347 17.247 1.00 97.00 193 HIS A CA 1
ATOM 1487 C C . HIS A 1 193 ? -5.310 14.077 16.875 1.00 97.00 193 HIS A C 1
ATOM 1489 O O . HIS A 1 193 ? -5.867 13.425 17.759 1.00 97.00 193 HIS A O 1
ATOM 1495 N N . MET A 1 194 ? -5.331 13.682 15.595 1.00 97.94 194 MET A N 1
ATOM 1496 C CA . MET A 1 194 ? -5.988 12.448 15.149 1.00 97.94 194 MET A CA 1
ATOM 1497 C C . MET A 1 194 ? -5.288 11.182 15.653 1.00 97.94 194 MET A C 1
ATOM 1499 O O . MET A 1 194 ? -5.931 10.141 15.772 1.00 97.94 194 MET A O 1
ATOM 1503 N N . ALA A 1 195 ? -4.007 11.257 16.036 1.00 98.12 195 ALA A N 1
ATOM 1504 C CA . ALA A 1 195 ? -3.273 10.118 16.594 1.00 98.12 195 ALA A CA 1
ATOM 1505 C C . ALA A 1 195 ? -3.917 9.559 17.879 1.00 98.12 195 ALA A C 1
ATOM 1507 O O . ALA A 1 195 ? -3.719 8.391 18.220 1.00 98.12 195 ALA A O 1
ATOM 1508 N N . ALA A 1 196 ? -4.717 10.366 18.587 1.00 97.94 196 ALA A N 1
ATOM 1509 C CA . ALA A 1 196 ? -5.477 9.933 19.757 1.00 97.94 196 ALA A CA 1
ATOM 1510 C C . ALA A 1 196 ? -6.684 9.038 19.412 1.00 97.94 196 ALA A C 1
ATOM 1512 O O . ALA A 1 196 ? -7.205 8.362 20.294 1.00 97.94 196 ALA A O 1
ATOM 1513 N N . ALA A 1 197 ? -7.144 9.033 18.157 1.00 98.12 197 ALA A N 1
ATOM 1514 C CA . ALA A 1 197 ? -8.290 8.239 17.713 1.00 98.12 197 ALA A CA 1
ATOM 1515 C C . ALA A 1 197 ? -7.915 6.822 17.248 1.00 98.12 197 ALA A C 1
ATOM 1517 O O . ALA A 1 197 ? -8.799 5.981 17.116 1.00 98.12 197 ALA A O 1
ATOM 1518 N N . VAL A 1 198 ? -6.629 6.561 17.003 1.00 98.75 198 VAL A N 1
ATOM 1519 C CA . VAL A 1 198 ? -6.123 5.300 16.440 1.00 98.75 198 VAL A CA 1
ATOM 1520 C C . VAL A 1 198 ? -5.190 4.577 17.407 1.00 98.75 198 VAL A C 1
ATOM 1522 O O . VAL A 1 198 ? -4.514 5.203 18.225 1.00 98.75 198 VAL A O 1
ATOM 1525 N N . ASP A 1 199 ? -5.093 3.257 17.280 1.00 98.69 199 ASP A N 1
ATOM 1526 C CA . ASP A 1 199 ? -4.183 2.424 18.073 1.00 98.69 199 ASP A CA 1
ATOM 1527 C C . ASP A 1 199 ? -2.725 2.572 17.594 1.00 98.69 199 ASP A C 1
ATOM 1529 O O . ASP A 1 199 ? -1.787 2.575 18.394 1.00 98.69 199 ASP A O 1
ATOM 1533 N N . TYR A 1 200 ? -2.529 2.758 16.286 1.00 98.75 200 TYR A N 1
ATOM 1534 C CA . TYR A 1 200 ? -1.232 2.990 15.645 1.00 98.75 200 TYR A CA 1
ATOM 1535 C C . TYR A 1 200 ? -1.388 3.865 14.397 1.00 98.75 200 TYR A C 1
ATOM 1537 O O . TYR A 1 200 ? -2.485 3.985 13.850 1.00 98.75 200 TYR A O 1
ATOM 1545 N N . LEU A 1 201 ? -0.293 4.468 13.940 1.00 98.81 201 LEU A N 1
ATOM 1546 C CA . LEU A 1 201 ? -0.264 5.272 12.718 1.00 98.81 201 LEU A CA 1
ATOM 1547 C C . LEU A 1 201 ? 0.032 4.384 11.515 1.00 98.81 201 LEU A C 1
ATOM 1549 O O . LEU A 1 201 ? 0.988 3.608 11.559 1.00 98.81 201 LEU A O 1
ATOM 1553 N N . THR A 1 202 ? -0.734 4.543 10.439 1.00 98.81 202 THR A N 1
ATOM 1554 C CA . THR A 1 202 ? -0.398 3.978 9.130 1.00 98.81 202 THR A CA 1
ATOM 1555 C C . THR A 1 202 ? -0.043 5.126 8.191 1.00 98.81 202 THR A C 1
ATOM 1557 O O . THR A 1 202 ? -0.871 5.997 7.931 1.00 98.81 202 THR A O 1
ATOM 1560 N N . ILE A 1 203 ? 1.204 5.157 7.721 1.00 98.69 203 ILE A N 1
ATOM 1561 C CA . ILE A 1 203 ? 1.732 6.238 6.879 1.00 98.69 203 ILE A CA 1
ATOM 1562 C C . ILE A 1 203 ? 2.092 5.717 5.490 1.00 98.69 203 ILE A C 1
ATOM 1564 O O . ILE A 1 203 ? 2.616 4.611 5.362 1.00 98.69 203 ILE A O 1
ATOM 1568 N N . HIS A 1 204 ? 1.837 6.498 4.453 1.00 98.62 204 HIS A N 1
ATOM 1569 C CA . HIS A 1 204 ? 2.260 6.198 3.091 1.00 98.62 204 HIS A CA 1
ATOM 1570 C C . HIS A 1 204 ? 3.542 6.956 2.771 1.00 98.62 204 HIS A C 1
ATOM 1572 O O . HIS A 1 204 ? 3.670 8.138 3.092 1.00 98.62 204 HIS A O 1
ATOM 1578 N N . ILE A 1 205 ? 4.498 6.251 2.168 1.00 97.50 205 ILE A N 1
ATOM 1579 C CA . ILE A 1 205 ? 5.753 6.818 1.678 1.00 97.50 205 ILE A CA 1
ATOM 1580 C C . ILE A 1 205 ? 6.000 6.207 0.303 1.00 97.50 205 ILE A C 1
ATOM 1582 O O . ILE A 1 205 ? 6.466 5.068 0.183 1.00 97.50 205 ILE A O 1
ATOM 1586 N N . LEU A 1 206 ? 5.659 6.970 -0.732 1.00 96.25 206 LEU A N 1
ATOM 1587 C CA . LEU A 1 206 ? 5.801 6.596 -2.135 1.00 96.25 206 LEU A CA 1
ATOM 1588 C C . LEU A 1 206 ? 6.736 7.614 -2.790 1.00 96.25 206 LEU A C 1
ATOM 1590 O O . LEU A 1 206 ? 6.255 8.591 -3.362 1.00 96.25 206 LEU A O 1
ATOM 1594 N N . PRO A 1 207 ? 8.068 7.415 -2.731 1.00 95.31 207 PRO A N 1
ATOM 1595 C CA . PRO A 1 207 ? 9.029 8.450 -3.120 1.00 95.31 207 PRO A CA 1
ATOM 1596 C C . PRO A 1 207 ? 8.916 8.912 -4.580 1.00 95.31 207 PRO A C 1
ATOM 1598 O O . PRO A 1 207 ? 9.381 9.996 -4.918 1.00 95.31 207 PRO A O 1
ATOM 1601 N N . TYR A 1 208 ? 8.296 8.110 -5.451 1.00 94.69 208 TYR A N 1
ATOM 1602 C CA . TYR A 1 208 ? 7.941 8.513 -6.813 1.00 94.69 208 TYR A CA 1
ATOM 1603 C C . TYR A 1 208 ? 6.817 9.578 -6.842 1.00 94.69 208 TYR A C 1
ATOM 1605 O O . TYR A 1 208 ? 6.859 10.511 -7.651 1.00 94.69 208 TYR A O 1
ATOM 1613 N N . TRP A 1 209 ? 5.817 9.462 -5.958 1.00 92.12 209 TRP A N 1
ATOM 1614 C CA . TRP A 1 209 ? 4.625 10.319 -5.902 1.00 92.12 209 TRP A CA 1
ATOM 1615 C C . TRP A 1 209 ? 4.763 11.569 -5.031 1.00 92.12 209 TRP A C 1
ATOM 1617 O O . TRP A 1 209 ? 4.022 12.527 -5.241 1.00 92.12 209 TRP A O 1
ATOM 1627 N N . GLU A 1 210 ? 5.747 11.635 -4.143 1.00 90.06 210 GLU A N 1
ATOM 1628 C CA . GLU A 1 210 ? 5.970 12.817 -3.300 1.00 90.06 210 GLU A CA 1
ATOM 1629 C C . GLU A 1 210 ? 6.248 14.098 -4.106 1.00 90.06 210 GLU A C 1
ATOM 1631 O O . GLU A 1 210 ? 6.753 14.052 -5.230 1.00 90.06 210 GLU A O 1
ATOM 1636 N N . ASP A 1 211 ? 5.940 15.268 -3.538 1.00 85.06 211 ASP A N 1
ATOM 1637 C CA . ASP A 1 211 ? 6.129 16.576 -4.193 1.00 85.06 211 ASP A CA 1
ATOM 1638 C C . ASP A 1 211 ? 7.581 16.833 -4.626 1.00 85.06 211 ASP A C 1
ATOM 1640 O O . ASP A 1 211 ? 7.847 17.514 -5.627 1.00 85.06 211 ASP A O 1
ATOM 1644 N N . ALA A 1 212 ? 8.529 16.234 -3.903 1.00 87.88 212 ALA A N 1
ATOM 1645 C CA . ALA A 1 212 ? 9.936 16.158 -4.264 1.00 87.88 212 ALA A CA 1
ATOM 1646 C C . ALA A 1 212 ? 10.328 14.700 -4.575 1.00 87.88 212 ALA A C 1
ATOM 1648 O O . ALA A 1 212 ? 10.860 14.021 -3.693 1.00 87.88 212 ALA A O 1
ATOM 1649 N N . PRO A 1 213 ? 10.112 14.221 -5.821 1.00 87.31 213 PRO A N 1
ATOM 1650 C CA . PRO A 1 213 ? 10.442 12.855 -6.198 1.00 87.31 213 PRO A CA 1
ATOM 1651 C C . PRO A 1 213 ? 11.906 12.527 -5.931 1.00 87.31 213 PRO A C 1
ATOM 1653 O O . PRO A 1 213 ? 12.806 13.292 -6.296 1.00 87.31 213 PRO A O 1
ATOM 1656 N N . VAL A 1 214 ? 12.142 11.373 -5.321 1.00 91.88 214 VAL A N 1
ATOM 1657 C CA . VAL A 1 214 ? 13.482 10.906 -4.945 1.00 91.88 214 VAL A CA 1
ATOM 1658 C C . VAL A 1 214 ? 14.003 9.954 -6.017 1.00 91.88 214 VAL A C 1
ATOM 1660 O O . VAL A 1 214 ? 13.219 9.228 -6.612 1.00 91.88 214 VAL A O 1
ATOM 1663 N N . SER A 1 215 ? 15.312 9.932 -6.282 1.00 94.31 215 SER A N 1
ATOM 1664 C CA . SER A 1 215 ? 15.887 8.936 -7.197 1.00 94.31 215 SER A CA 1
ATOM 1665 C C . SER A 1 215 ? 15.845 7.522 -6.587 1.00 94.31 215 SER A C 1
ATOM 1667 O O . SER A 1 215 ? 15.880 7.403 -5.355 1.00 94.31 215 SER A O 1
ATOM 1669 N N . PRO A 1 216 ? 15.812 6.450 -7.401 1.00 93.19 216 PRO A N 1
ATOM 1670 C CA . PRO A 1 216 ? 15.785 5.070 -6.907 1.00 93.19 216 PRO A CA 1
ATOM 1671 C C . PRO A 1 216 ? 16.874 4.767 -5.863 1.00 93.19 216 PRO A C 1
ATOM 1673 O O . PRO A 1 216 ? 16.605 4.128 -4.851 1.00 93.19 216 PRO A O 1
ATOM 1676 N N . GLU A 1 217 ? 18.087 5.289 -6.058 1.00 95.00 217 GLU A N 1
ATOM 1677 C CA . GLU A 1 217 ? 19.264 5.061 -5.201 1.00 95.00 217 GLU A CA 1
ATOM 1678 C C . GLU A 1 217 ? 19.160 5.747 -3.829 1.00 95.00 217 GLU A C 1
ATOM 1680 O O . GLU A 1 217 ? 19.883 5.414 -2.886 1.00 95.00 217 GLU A O 1
ATOM 1685 N N . HIS A 1 218 ? 18.281 6.742 -3.703 1.00 96.69 218 HIS A N 1
ATOM 1686 C CA . HIS A 1 218 ? 18.080 7.506 -2.472 1.00 96.69 218 HIS A CA 1
ATOM 1687 C C . HIS A 1 218 ? 16.731 7.224 -1.807 1.00 96.69 218 HIS A C 1
ATOM 1689 O O . HIS A 1 218 ? 16.512 7.656 -0.671 1.00 96.69 218 HIS A O 1
ATOM 1695 N N . ALA A 1 219 ? 15.840 6.491 -2.472 1.00 97.06 219 ALA A N 1
ATOM 1696 C CA . ALA A 1 219 ? 14.460 6.300 -2.055 1.00 97.06 219 ALA A CA 1
ATOM 1697 C C . ALA A 1 219 ? 14.348 5.605 -0.683 1.00 97.06 219 ALA A C 1
ATOM 1699 O O . ALA A 1 219 ? 13.661 6.105 0.206 1.00 97.06 219 ALA A O 1
ATOM 1700 N N . VAL A 1 220 ? 15.110 4.535 -0.428 1.00 97.69 220 VAL A N 1
ATOM 1701 C CA . VAL A 1 220 ? 15.082 3.842 0.880 1.00 97.69 220 VAL A CA 1
ATOM 1702 C C . VAL A 1 220 ? 15.681 4.696 2.002 1.00 97.69 220 VAL A C 1
ATOM 1704 O O . VAL A 1 220 ? 15.191 4.692 3.131 1.00 97.69 220 VAL A O 1
ATOM 1707 N N . ARG A 1 221 ? 16.695 5.514 1.699 1.00 97.69 221 ARG A N 1
ATOM 1708 C CA . ARG A 1 221 ? 17.235 6.491 2.659 1.00 97.69 221 ARG A CA 1
ATOM 1709 C C . ARG A 1 221 ? 16.200 7.557 3.009 1.00 97.69 221 ARG A C 1
ATOM 1711 O O . ARG A 1 221 ? 16.143 8.005 4.155 1.00 97.69 221 ARG A O 1
ATOM 1718 N N . HIS A 1 222 ? 15.386 7.960 2.034 1.00 97.88 222 HIS A N 1
ATOM 1719 C CA . HIS A 1 222 ? 14.259 8.846 2.278 1.00 97.88 222 HIS A CA 1
ATOM 1720 C C . HIS A 1 222 ? 13.246 8.193 3.224 1.00 97.88 222 HIS A C 1
ATOM 1722 O O . HIS A 1 222 ? 12.925 8.796 4.250 1.00 97.88 222 HIS A O 1
ATOM 1728 N N . VAL A 1 223 ? 12.826 6.954 2.943 1.00 98.25 223 VAL A N 1
ATOM 1729 C CA . VAL A 1 223 ? 11.926 6.182 3.819 1.00 98.25 223 VAL A CA 1
ATOM 1730 C C . VAL A 1 223 ? 12.468 6.122 5.245 1.00 98.25 223 VAL A C 1
ATOM 1732 O O . VAL A 1 223 ? 11.739 6.407 6.190 1.00 98.25 223 VAL A O 1
ATOM 1735 N N . ALA A 1 224 ? 13.759 5.828 5.416 1.00 98.31 224 ALA A N 1
ATOM 1736 C CA . ALA A 1 224 ? 14.389 5.754 6.731 1.00 98.31 224 ALA A CA 1
ATOM 1737 C C . ALA A 1 224 ? 14.314 7.073 7.513 1.00 98.31 224 ALA A C 1
ATOM 1739 O O . ALA A 1 224 ? 14.008 7.090 8.708 1.00 98.31 224 ALA A O 1
ATOM 1740 N N . ARG A 1 225 ? 14.564 8.194 6.830 1.00 98.31 225 ARG A N 1
ATOM 1741 C CA . ARG A 1 225 ? 14.489 9.532 7.422 1.00 98.31 225 ARG A CA 1
ATOM 1742 C C . ARG A 1 225 ? 13.063 9.883 7.842 1.00 98.31 225 ARG A C 1
ATOM 1744 O O . ARG A 1 225 ? 12.884 10.342 8.970 1.00 98.31 225 ARG A O 1
ATOM 1751 N N . VAL A 1 226 ? 12.075 9.658 6.973 1.00 98.19 226 VAL A N 1
ATOM 1752 C CA . VAL A 1 226 ? 10.660 9.923 7.283 1.00 98.19 226 VAL A CA 1
ATOM 1753 C C . VAL A 1 226 ? 10.178 9.017 8.409 1.00 98.19 226 VAL A C 1
ATOM 1755 O O . VAL A 1 226 ? 9.581 9.503 9.364 1.00 98.19 226 VAL A O 1
ATOM 1758 N N . TYR A 1 227 ? 10.504 7.724 8.377 1.00 98.44 227 TYR A N 1
ATOM 1759 C CA . TYR A 1 227 ? 10.118 6.794 9.437 1.00 98.44 227 TYR A CA 1
ATOM 1760 C C . TYR A 1 227 ? 10.649 7.241 10.807 1.00 98.44 227 TYR A C 1
ATOM 1762 O O . TYR A 1 227 ? 9.882 7.359 11.765 1.00 98.44 227 TYR A O 1
ATOM 1770 N N . ALA A 1 228 ? 11.934 7.601 10.888 1.00 98.19 228 ALA A N 1
ATOM 1771 C CA . ALA A 1 228 ? 12.533 8.120 12.116 1.00 98.19 228 ALA A CA 1
ATOM 1772 C C . ALA A 1 228 ? 11.925 9.467 12.552 1.00 98.19 228 ALA A C 1
ATOM 1774 O O . ALA A 1 228 ? 11.780 9.728 13.747 1.00 98.19 228 ALA A O 1
ATOM 1775 N N . GLN A 1 229 ? 11.561 10.336 11.605 1.00 98.38 229 GLN A N 1
ATOM 1776 C CA . GLN A 1 229 ? 10.859 11.587 11.896 1.00 98.38 229 GLN A CA 1
ATOM 1777 C C . GLN A 1 229 ? 9.478 11.328 12.500 1.00 98.38 229 GLN A C 1
ATOM 1779 O O . GLN A 1 229 ? 9.150 11.928 13.522 1.00 98.38 229 GLN A O 1
ATOM 1784 N N . MET A 1 230 ? 8.702 10.412 11.922 1.00 98.50 230 MET A N 1
ATOM 1785 C CA . MET A 1 230 ? 7.368 10.072 12.415 1.00 98.50 230 MET A CA 1
ATOM 1786 C C . MET A 1 230 ? 7.420 9.434 13.804 1.00 98.50 230 MET A C 1
ATOM 1788 O O . MET A 1 230 ? 6.625 9.792 14.668 1.00 98.50 230 MET A O 1
ATOM 1792 N N . GLN A 1 231 ? 8.403 8.570 14.071 1.00 97.88 231 GLN A N 1
ATOM 1793 C CA . GLN A 1 231 ? 8.619 8.023 15.415 1.00 97.88 231 GLN A CA 1
ATOM 1794 C C . GLN A 1 231 ? 8.928 9.112 16.456 1.00 97.88 231 GLN A C 1
ATOM 1796 O O . GLN A 1 231 ? 8.440 9.036 17.581 1.00 97.88 231 GLN A O 1
ATOM 1801 N N . ARG A 1 232 ? 9.710 10.139 16.091 1.00 98.12 232 ARG A N 1
ATOM 1802 C CA . ARG A 1 232 ? 9.997 11.279 16.981 1.00 98.12 232 ARG A CA 1
ATOM 1803 C C . ARG A 1 232 ? 8.790 12.194 17.183 1.00 98.12 232 ARG A C 1
ATOM 1805 O O . ARG A 1 232 ? 8.599 12.692 18.285 1.00 98.12 232 ARG A O 1
ATOM 1812 N N . ALA A 1 233 ? 8.000 12.425 16.135 1.00 98.31 233 ALA A N 1
ATOM 1813 C CA . ALA A 1 233 ? 6.832 13.303 16.187 1.00 98.31 233 ALA A CA 1
ATOM 1814 C C . ALA A 1 233 ? 5.669 12.707 17.001 1.00 98.31 233 ALA A C 1
ATOM 1816 O O . ALA A 1 233 ? 4.884 13.454 17.580 1.00 98.31 233 ALA A O 1
ATOM 1817 N N . PHE A 1 234 ? 5.575 11.375 17.074 1.00 98.19 234 PHE A N 1
ATOM 1818 C CA . PHE A 1 234 ? 4.506 10.661 17.774 1.00 98.19 234 PHE A CA 1
ATOM 1819 C C . PHE A 1 234 ? 5.062 9.686 18.822 1.00 98.19 234 PHE A C 1
ATOM 1821 O O . PHE A 1 234 ? 4.925 8.466 18.675 1.00 98.19 234 PHE A O 1
ATOM 1828 N N . PRO A 1 235 ? 5.689 10.195 19.899 1.00 96.50 235 PRO A N 1
ATOM 1829 C CA . PRO A 1 235 ? 6.277 9.345 20.924 1.00 96.50 235 PRO A CA 1
ATOM 1830 C C . PRO A 1 235 ? 5.217 8.427 21.552 1.00 96.50 235 PRO A C 1
ATOM 1832 O O . PRO A 1 235 ? 4.104 8.846 21.863 1.00 96.50 235 PRO A O 1
ATOM 1835 N N . GLY A 1 236 ? 5.558 7.147 21.716 1.00 95.50 236 GLY A N 1
ATOM 1836 C CA . GLY A 1 236 ? 4.666 6.131 22.289 1.00 95.50 236 GLY A CA 1
ATOM 1837 C C . GLY A 1 236 ? 3.605 5.570 21.332 1.00 95.50 236 GLY A C 1
ATOM 1838 O O . GLY A 1 236 ? 2.971 4.568 21.662 1.00 95.50 236 GLY A O 1
ATOM 1839 N N . LYS A 1 237 ? 3.429 6.138 20.131 1.00 97.62 237 LYS A N 1
ATOM 1840 C CA . LYS A 1 237 ? 2.573 5.555 19.089 1.00 97.62 237 LYS A CA 1
ATOM 1841 C C . LYS A 1 237 ? 3.401 4.698 18.140 1.00 97.62 237 LYS A C 1
ATOM 1843 O O . LYS A 1 237 ? 4.441 5.108 17.631 1.00 97.62 237 LYS A O 1
ATOM 1848 N N . ARG A 1 238 ? 2.918 3.484 17.870 1.00 97.88 238 ARG A N 1
ATOM 1849 C CA . ARG A 1 238 ? 3.510 2.623 16.839 1.00 97.88 238 ARG A CA 1
ATOM 1850 C C . ARG A 1 238 ? 3.275 3.247 15.464 1.00 97.88 238 ARG A C 1
ATOM 1852 O O . ARG A 1 238 ? 2.175 3.719 15.188 1.00 97.88 238 ARG A O 1
ATOM 1859 N N . VAL A 1 239 ? 4.290 3.192 14.606 1.00 98.50 239 VAL A N 1
ATOM 1860 C CA . VAL A 1 239 ? 4.227 3.666 13.218 1.00 98.50 239 VAL A CA 1
ATOM 1861 C C . VAL A 1 239 ? 4.416 2.479 12.284 1.00 98.50 239 VAL A C 1
ATOM 1863 O O . VAL A 1 239 ? 5.399 1.742 12.409 1.00 98.50 239 VAL A O 1
ATOM 1866 N N . MET A 1 240 ? 3.475 2.312 11.363 1.00 98.56 240 MET A N 1
ATOM 1867 C CA . MET A 1 240 ? 3.482 1.327 10.291 1.00 98.56 240 MET A CA 1
ATOM 1868 C C . MET A 1 240 ? 3.529 2.031 8.936 1.00 98.56 240 MET A C 1
ATOM 1870 O O . MET A 1 240 ? 2.814 3.006 8.722 1.00 98.56 240 MET A O 1
ATOM 1874 N N . ILE A 1 241 ? 4.316 1.498 8.001 1.00 98.69 241 ILE A N 1
ATOM 1875 C CA . ILE A 1 241 ? 4.240 1.906 6.595 1.00 98.69 241 ILE A CA 1
ATOM 1876 C C . ILE A 1 241 ? 3.057 1.192 5.938 1.00 98.69 241 ILE A C 1
ATOM 1878 O O . ILE A 1 241 ? 3.066 -0.028 5.804 1.00 98.69 241 ILE A O 1
ATOM 1882 N N . GLY A 1 242 ? 2.020 1.935 5.567 1.00 98.12 242 GLY A N 1
ATOM 1883 C CA . GLY A 1 242 ? 0.839 1.407 4.890 1.00 98.12 242 GLY A CA 1
ATOM 1884 C C . GLY A 1 242 ? 1.060 1.150 3.412 1.00 98.12 242 GLY A C 1
ATOM 1885 O O . GLY A 1 242 ? 0.531 0.172 2.890 1.00 98.12 242 GLY A O 1
ATOM 1886 N N . GLU A 1 243 ? 1.821 2.014 2.748 1.00 98.44 243 GLU A N 1
ATOM 1887 C CA . GLU A 1 243 ? 2.154 1.875 1.333 1.00 98.44 243 GLU A CA 1
ATOM 1888 C C . GLU A 1 243 ? 3.556 2.365 1.079 1.00 98.44 243 GLU A C 1
ATOM 1890 O O . GLU A 1 243 ? 3.969 3.429 1.548 1.00 98.44 243 GLU A O 1
ATOM 1895 N N . THR A 1 244 ? 4.274 1.551 0.323 1.00 98.31 244 THR A N 1
ATOM 1896 C CA . THR A 1 244 ? 5.580 1.879 -0.203 1.00 98.31 244 THR A CA 1
ATOM 1897 C C . THR A 1 244 ? 5.905 0.933 -1.347 1.00 98.31 244 THR A C 1
ATOM 1899 O O . THR A 1 244 ? 5.535 -0.241 -1.302 1.00 98.31 244 THR A O 1
ATOM 1902 N N . GLY A 1 245 ? 6.560 1.430 -2.385 1.00 97.38 245 GLY A N 1
ATOM 1903 C CA . GLY A 1 245 ? 6.796 0.668 -3.604 1.00 97.38 245 GLY A CA 1
ATOM 1904 C C . GLY A 1 245 ? 7.466 1.523 -4.664 1.00 97.38 245 GLY A C 1
ATOM 1905 O O . GLY A 1 245 ? 7.831 2.677 -4.408 1.00 97.38 245 GLY A O 1
ATOM 1906 N N . TRP A 1 246 ? 7.610 0.953 -5.853 1.00 98.25 246 TRP A N 1
ATOM 1907 C CA . TRP A 1 246 ? 8.191 1.634 -7.000 1.00 98.25 246 TRP A CA 1
ATOM 1908 C C . TRP A 1 246 ? 7.632 1.042 -8.300 1.00 98.25 246 TRP A C 1
ATOM 1910 O O . TRP A 1 246 ? 7.546 -0.177 -8.394 1.00 98.25 246 TRP A O 1
ATOM 1920 N N . PRO A 1 247 ? 7.268 1.852 -9.305 1.00 97.62 247 PRO A N 1
ATOM 1921 C CA . PRO A 1 247 ? 6.710 1.327 -10.547 1.00 97.62 247 PRO A CA 1
ATOM 1922 C C . PRO A 1 247 ? 7.792 0.736 -11.465 1.00 97.62 247 PRO A C 1
ATOM 1924 O O . PRO A 1 247 ? 8.878 1.308 -11.608 1.00 97.62 247 PRO A O 1
ATOM 1927 N N . SER A 1 248 ? 7.486 -0.366 -12.154 1.00 96.88 248 SER A N 1
ATOM 1928 C CA . SER A 1 248 ? 8.396 -0.960 -13.149 1.00 96.88 248 SER A CA 1
ATOM 1929 C C . SER A 1 248 ? 8.362 -0.292 -14.513 1.00 96.88 248 SER A C 1
ATOM 1931 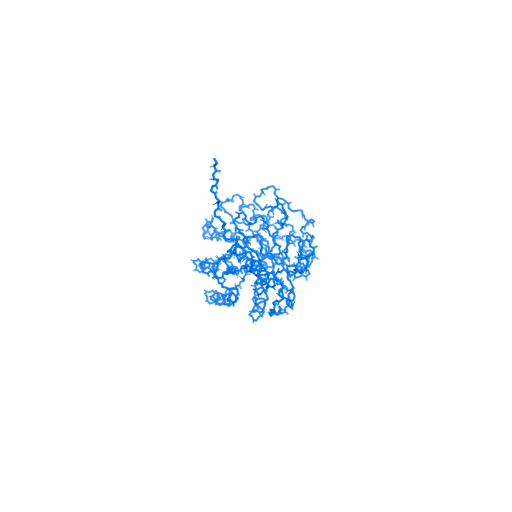O O . SER A 1 248 ? 9.264 -0.501 -15.311 1.00 96.88 248 SER A O 1
ATOM 1933 N N . GLU A 1 249 ? 7.295 0.428 -14.838 1.00 95.00 249 GLU A N 1
ATOM 1934 C CA . GLU A 1 249 ? 7.092 0.989 -16.171 1.00 95.00 249 GLU A CA 1
ATOM 1935 C C . GLU A 1 249 ? 6.376 2.336 -16.073 1.00 95.00 249 GLU A C 1
ATOM 1937 O O . GLU A 1 249 ? 5.699 2.639 -15.091 1.00 95.00 249 GLU A O 1
ATOM 1942 N N . GLY A 1 250 ? 6.529 3.148 -17.115 1.00 93.19 250 GLY A N 1
ATOM 1943 C CA . GLY A 1 250 ? 5.874 4.434 -17.285 1.00 93.19 250 GLY A CA 1
ATOM 1944 C C . GLY A 1 250 ? 6.867 5.588 -17.389 1.00 93.19 250 GLY A C 1
ATOM 1945 O O . GLY A 1 250 ? 8.081 5.409 -17.480 1.00 93.19 250 GLY A O 1
ATOM 1946 N N . ARG A 1 251 ? 6.338 6.811 -17.443 1.00 92.25 251 ARG A N 1
ATOM 1947 C CA . ARG A 1 251 ? 7.148 8.020 -17.619 1.00 92.25 251 ARG A CA 1
ATOM 1948 C C . ARG A 1 251 ? 7.935 8.351 -16.345 1.00 92.25 251 ARG A C 1
ATOM 1950 O O . ARG A 1 251 ? 7.347 8.321 -15.269 1.00 92.25 251 ARG A O 1
ATOM 1957 N N . PRO A 1 252 ? 9.212 8.754 -16.453 1.00 91.94 252 PRO A N 1
ATOM 1958 C CA . PRO A 1 252 ? 9.949 9.313 -15.327 1.00 91.94 252 PRO A CA 1
ATOM 1959 C C . PRO A 1 252 ? 9.290 10.572 -14.764 1.00 91.94 252 PRO A C 1
ATOM 1961 O O . PRO A 1 252 ? 8.792 11.417 -15.515 1.00 91.94 252 PRO A O 1
ATOM 1964 N N . ARG A 1 253 ? 9.376 10.747 -13.444 1.00 91.44 253 ARG A N 1
ATOM 1965 C CA . ARG A 1 253 ? 9.006 11.990 -12.762 1.00 91.44 253 ARG A CA 1
ATOM 1966 C C . ARG A 1 253 ? 10.255 12.611 -12.150 1.00 91.44 253 ARG A C 1
ATOM 1968 O O . ARG A 1 253 ? 10.677 12.260 -11.050 1.00 91.44 253 ARG A O 1
ATOM 1975 N N . ARG A 1 254 ? 10.866 13.550 -12.879 1.00 91.75 254 ARG A N 1
ATOM 1976 C CA . ARG A 1 254 ? 12.199 14.096 -12.556 1.00 91.75 254 ARG A CA 1
ATOM 1977 C C . ARG A 1 254 ? 13.219 12.951 -12.426 1.00 91.75 254 ARG A C 1
ATOM 1979 O O . ARG A 1 254 ? 13.373 12.185 -13.368 1.00 91.75 254 ARG A O 1
ATOM 1986 N N . ALA A 1 255 ? 13.894 12.830 -11.282 1.00 90.75 255 ALA A N 1
ATOM 1987 C CA . ALA A 1 255 ? 14.884 11.786 -11.019 1.00 90.75 255 ALA A CA 1
ATOM 1988 C C . ALA A 1 255 ? 14.269 10.425 -10.634 1.00 90.75 255 ALA A C 1
ATOM 1990 O O . ALA A 1 255 ? 14.998 9.440 -10.539 1.00 90.75 255 ALA A O 1
ATOM 1991 N N . ALA A 1 256 ? 12.953 10.348 -10.407 1.00 94.38 256 ALA A N 1
ATOM 1992 C CA . ALA A 1 256 ? 12.273 9.091 -10.125 1.00 94.38 256 ALA A CA 1
ATOM 1993 C C . ALA A 1 256 ? 11.981 8.360 -11.445 1.00 94.38 256 ALA A C 1
ATOM 1995 O O . ALA A 1 256 ? 11.037 8.699 -12.163 1.00 94.38 256 ALA A O 1
ATOM 1996 N N . VAL A 1 257 ? 12.834 7.390 -11.783 1.00 95.81 257 VAL A N 1
ATOM 1997 C CA . VAL A 1 257 ? 12.766 6.612 -13.028 1.00 95.81 257 VAL A CA 1
ATOM 1998 C C . VAL A 1 257 ? 12.129 5.235 -12.769 1.00 95.81 257 VAL A C 1
ATOM 2000 O O . VAL A 1 257 ? 12.733 4.421 -12.062 1.00 95.81 257 VAL A O 1
ATOM 2003 N N . PRO A 1 258 ? 10.941 4.944 -13.332 1.00 96.19 258 PRO A N 1
ATOM 2004 C CA . PRO A 1 258 ? 10.361 3.601 -13.348 1.00 96.19 258 PRO A CA 1
ATOM 2005 C C . PRO A 1 258 ? 11.215 2.637 -14.177 1.00 96.19 258 PRO A C 1
ATOM 2007 O O . PRO A 1 258 ? 11.653 3.001 -15.269 1.00 96.19 258 PRO A O 1
ATOM 2010 N N . SER A 1 259 ? 11.461 1.437 -13.657 1.00 96.06 259 SER A N 1
ATOM 2011 C CA . SER A 1 259 ? 12.060 0.311 -14.390 1.00 96.06 259 SER A CA 1
ATOM 2012 C C . SER A 1 259 ? 11.941 -0.970 -13.561 1.00 96.06 259 SER A C 1
ATOM 2014 O O . SER A 1 259 ? 11.870 -0.897 -12.329 1.00 96.06 259 SER A O 1
ATOM 2016 N N . VAL A 1 260 ? 11.966 -2.145 -14.192 1.00 96.25 260 VAL A N 1
ATOM 2017 C CA . VAL A 1 260 ? 11.995 -3.444 -13.488 1.00 96.25 260 VAL A CA 1
ATOM 2018 C C . VAL A 1 260 ? 13.202 -3.516 -12.549 1.00 96.25 260 VAL A C 1
ATOM 2020 O O . VAL A 1 260 ? 13.093 -3.965 -11.406 1.00 96.25 260 VAL A O 1
ATOM 2023 N N . VAL A 1 261 ? 14.363 -3.028 -12.999 1.00 96.44 261 VAL A N 1
ATOM 2024 C CA . VAL A 1 261 ? 15.576 -2.971 -12.169 1.00 96.44 261 VAL A CA 1
ATOM 2025 C C . VAL A 1 261 ? 15.392 -2.053 -10.954 1.00 96.44 261 VAL A C 1
ATOM 2027 O O . VAL A 1 261 ? 15.831 -2.409 -9.859 1.00 96.44 261 VAL A O 1
ATOM 2030 N N . ASN A 1 262 ? 14.748 -0.894 -11.108 1.00 97.50 262 ASN A N 1
ATOM 2031 C CA . ASN A 1 262 ? 14.554 0.057 -10.012 1.00 97.50 262 ASN A CA 1
ATOM 2032 C C . ASN A 1 262 ? 13.468 -0.392 -9.034 1.00 97.50 262 ASN A C 1
ATOM 2034 O O . ASN A 1 262 ? 13.633 -0.190 -7.832 1.00 97.50 262 ASN A O 1
ATOM 2038 N N . GLU A 1 263 ? 12.420 -1.066 -9.509 1.00 98.12 263 GLU A N 1
ATOM 2039 C CA . GLU A 1 263 ? 11.447 -1.720 -8.635 1.00 98.12 263 GLU A CA 1
ATOM 2040 C C . GLU A 1 263 ? 12.109 -2.806 -7.782 1.00 98.12 263 GLU A C 1
ATOM 2042 O O . GLU A 1 263 ? 11.989 -2.803 -6.552 1.00 98.12 263 GLU A O 1
ATOM 2047 N N . ALA A 1 264 ? 12.901 -3.679 -8.412 1.00 97.25 264 ALA A N 1
ATOM 2048 C CA . ALA A 1 264 ? 13.647 -4.703 -7.698 1.00 97.25 264 ALA A CA 1
ATOM 2049 C C . ALA A 1 264 ? 14.644 -4.097 -6.700 1.00 97.25 264 ALA A C 1
ATOM 2051 O O . ALA A 1 264 ? 14.732 -4.560 -5.562 1.00 97.25 264 ALA A O 1
ATOM 2052 N N . ARG A 1 265 ? 15.379 -3.048 -7.097 1.00 97.50 265 ARG A N 1
ATOM 2053 C CA . ARG A 1 265 ? 16.299 -2.317 -6.215 1.00 97.50 265 ARG A CA 1
ATOM 2054 C C . ARG A 1 265 ? 15.563 -1.813 -4.984 1.00 97.50 265 ARG A C 1
ATOM 2056 O O . ARG A 1 265 ? 15.954 -2.145 -3.866 1.00 97.50 265 ARG A O 1
ATOM 2063 N N . TYR A 1 266 ? 14.497 -1.048 -5.209 1.00 98.00 266 TYR A N 1
ATOM 2064 C CA . TYR A 1 266 ? 13.718 -0.430 -4.152 1.00 98.00 266 TYR A CA 1
ATOM 2065 C C . TYR A 1 266 ? 13.216 -1.472 -3.161 1.00 98.00 266 TYR A C 1
ATOM 2067 O O . TYR A 1 266 ? 13.466 -1.356 -1.964 1.00 98.00 266 TYR A O 1
ATOM 2075 N N . LEU A 1 267 ? 12.562 -2.525 -3.660 1.00 97.69 267 LEU A N 1
ATOM 2076 C CA . LEU A 1 267 ? 11.978 -3.551 -2.810 1.00 97.69 267 LEU A CA 1
ATOM 2077 C C . LEU A 1 267 ? 13.049 -4.286 -1.997 1.00 97.69 267 LEU A C 1
ATOM 2079 O O . LEU A 1 267 ? 12.889 -4.460 -0.791 1.00 97.69 267 LEU A O 1
ATOM 2083 N N . ARG A 1 268 ? 14.156 -4.707 -2.618 1.00 97.62 268 ARG A N 1
ATOM 2084 C CA . ARG A 1 268 ? 15.207 -5.458 -1.912 1.00 97.62 268 ARG A CA 1
ATOM 2085 C C . ARG A 1 268 ? 15.909 -4.605 -0.852 1.00 97.62 268 ARG A C 1
ATOM 2087 O O . ARG A 1 268 ? 16.082 -5.067 0.277 1.00 97.62 268 ARG A O 1
ATOM 2094 N N . GLU A 1 269 ? 16.259 -3.364 -1.184 1.00 97.69 269 GLU A N 1
ATOM 2095 C CA . GLU A 1 269 ? 16.874 -2.422 -0.242 1.00 97.69 269 GLU A CA 1
ATOM 2096 C C . GLU A 1 269 ? 15.900 -2.038 0.888 1.00 97.69 269 GLU A C 1
ATOM 2098 O O . GLU A 1 269 ? 16.293 -1.997 2.057 1.00 97.69 269 GLU A O 1
ATOM 2103 N N . PHE A 1 270 ? 14.615 -1.837 0.574 1.00 97.94 270 PHE A N 1
ATOM 2104 C CA . PHE A 1 270 ? 13.576 -1.559 1.564 1.00 97.94 270 PHE A CA 1
ATOM 2105 C C . PHE A 1 270 ? 13.416 -2.721 2.545 1.00 97.94 270 PHE A C 1
ATOM 2107 O O . PHE A 1 270 ? 13.395 -2.495 3.751 1.00 97.94 270 PHE A O 1
ATOM 2114 N N . LEU A 1 271 ? 13.357 -3.966 2.060 1.00 97.31 271 LEU A N 1
ATOM 2115 C CA . LEU A 1 271 ? 13.248 -5.146 2.922 1.00 97.31 271 LEU A CA 1
ATOM 2116 C C . LEU A 1 271 ? 14.473 -5.312 3.827 1.00 97.31 271 LEU A C 1
ATOM 2118 O O . LEU A 1 271 ? 14.321 -5.670 4.997 1.00 97.31 271 LEU A O 1
ATOM 2122 N N . ALA A 1 272 ? 15.673 -5.031 3.310 1.00 96.75 272 ALA A N 1
ATOM 2123 C CA . ALA A 1 272 ? 16.892 -5.018 4.112 1.00 96.75 272 ALA A CA 1
ATOM 2124 C C . ALA A 1 272 ? 16.800 -3.977 5.234 1.00 96.75 272 ALA A C 1
ATOM 2126 O O . ALA A 1 272 ? 17.009 -4.313 6.399 1.00 96.75 272 ALA A O 1
ATOM 2127 N N . TYR A 1 273 ? 16.412 -2.740 4.913 1.00 97.25 273 TYR A N 1
ATOM 2128 C CA . TYR A 1 273 ? 16.232 -1.691 5.913 1.00 97.25 273 TYR A CA 1
ATOM 2129 C C . TYR A 1 273 ? 15.125 -2.028 6.925 1.00 97.25 273 TYR A C 1
ATOM 2131 O O . TYR A 1 273 ? 15.350 -1.950 8.130 1.00 97.25 273 TYR A O 1
ATOM 2139 N N . ALA A 1 274 ? 13.955 -2.468 6.465 1.00 97.12 274 ALA A N 1
ATOM 2140 C CA . ALA A 1 274 ? 12.830 -2.818 7.324 1.00 97.12 274 ALA A CA 1
ATOM 2141 C C . ALA A 1 274 ? 13.189 -3.910 8.344 1.00 97.12 274 ALA A C 1
ATOM 2143 O O . ALA A 1 274 ? 12.724 -3.855 9.485 1.00 97.12 274 ALA A O 1
ATOM 2144 N N . ALA A 1 275 ? 14.053 -4.858 7.968 1.00 95.69 275 ALA A N 1
ATOM 2145 C CA . ALA A 1 275 ? 14.561 -5.881 8.874 1.00 95.69 275 ALA A CA 1
ATOM 2146 C C . ALA A 1 275 ? 15.459 -5.306 9.988 1.00 95.69 275 ALA A C 1
ATOM 2148 O O . ALA A 1 275 ? 15.341 -5.747 11.132 1.00 95.69 275 ALA A O 1
ATOM 2149 N N . THR A 1 276 ? 16.308 -4.307 9.702 1.00 96.25 276 THR A N 1
ATOM 2150 C CA . THR A 1 276 ? 17.228 -3.739 10.714 1.00 96.25 276 THR A CA 1
ATOM 2151 C C . THR A 1 276 ? 16.495 -2.992 11.823 1.00 96.25 276 THR A C 1
ATOM 2153 O O . THR A 1 276 ? 16.905 -3.048 12.981 1.00 96.25 276 THR A O 1
ATOM 2156 N N . VAL A 1 277 ? 15.378 -2.342 11.490 1.00 96.00 277 VAL A N 1
ATOM 2157 C CA . VAL A 1 277 ? 14.570 -1.563 12.441 1.00 96.00 277 VAL A CA 1
ATOM 2158 C C . VAL A 1 277 ? 13.285 -2.275 12.883 1.00 96.00 277 VAL A C 1
ATOM 2160 O O . VAL A 1 277 ? 12.479 -1.684 13.599 1.00 96.00 277 VAL A O 1
ATOM 2163 N N . LYS A 1 278 ? 13.081 -3.540 12.477 1.00 94.25 278 LYS A N 1
ATOM 2164 C CA . LYS A 1 278 ? 11.869 -4.343 12.756 1.00 94.25 278 LYS A CA 1
ATOM 2165 C C . LYS A 1 278 ? 10.571 -3.595 12.406 1.00 94.25 278 LYS A C 1
ATOM 2167 O O . LYS A 1 278 ? 9.600 -3.604 13.163 1.00 94.25 278 LYS A O 1
ATOM 2172 N N . MET A 1 279 ? 10.575 -2.919 11.260 1.00 95.81 279 MET A N 1
ATOM 2173 C CA . MET A 1 279 ? 9.487 -2.048 10.824 1.00 95.81 279 MET A CA 1
ATOM 2174 C C . MET A 1 279 ? 8.246 -2.865 10.434 1.00 95.81 279 MET A C 1
ATOM 2176 O O . MET A 1 279 ? 8.362 -3.777 9.616 1.00 95.81 279 MET A O 1
ATOM 2180 N N . PRO A 1 280 ? 7.045 -2.540 10.947 1.00 97.25 280 PRO A N 1
ATOM 2181 C CA . PRO A 1 280 ? 5.811 -3.046 10.368 1.00 97.25 280 PRO A CA 1
ATOM 2182 C C . PRO A 1 280 ? 5.514 -2.295 9.067 1.00 97.25 280 PRO A C 1
ATOM 2184 O O . PRO A 1 280 ? 5.504 -1.062 9.045 1.00 97.25 280 PRO A O 1
ATOM 2187 N N . TYR A 1 281 ? 5.257 -3.030 7.989 1.00 98.31 281 TYR A N 1
ATOM 2188 C CA . TYR A 1 281 ? 5.019 -2.443 6.676 1.00 98.31 281 TYR A CA 1
ATOM 2189 C C . TYR A 1 281 ? 4.032 -3.253 5.835 1.00 98.31 281 TYR A C 1
ATOM 2191 O O . TYR A 1 281 ? 3.767 -4.427 6.103 1.00 98.31 281 TYR A O 1
ATOM 2199 N N . ASN A 1 282 ? 3.539 -2.605 4.788 1.00 98.56 282 ASN A N 1
ATOM 2200 C CA . ASN A 1 282 ? 2.819 -3.173 3.667 1.00 98.56 282 ASN A CA 1
ATOM 2201 C C . ASN A 1 282 ? 3.358 -2.545 2.372 1.00 98.56 282 ASN A C 1
ATOM 2203 O O . ASN A 1 282 ? 3.466 -1.321 2.281 1.00 98.56 282 ASN A O 1
ATOM 2207 N N . VAL A 1 283 ? 3.726 -3.382 1.400 1.00 98.06 283 VAL A N 1
ATOM 2208 C CA . VAL A 1 283 ? 4.239 -2.918 0.100 1.00 98.06 283 VAL A CA 1
ATOM 2209 C C . VAL A 1 283 ? 3.106 -2.808 -0.920 1.00 98.06 283 VAL A C 1
ATOM 2211 O O . VAL A 1 283 ? 2.199 -3.643 -0.924 1.00 98.06 283 VAL A O 1
ATOM 2214 N N . ILE A 1 284 ? 3.156 -1.788 -1.775 1.00 96.31 284 ILE A N 1
ATOM 2215 C CA . ILE A 1 284 ? 2.237 -1.616 -2.903 1.00 96.31 284 ILE A CA 1
ATOM 2216 C C . ILE A 1 284 ? 2.969 -2.079 -4.177 1.00 96.31 284 ILE A C 1
ATOM 2218 O O . ILE A 1 284 ? 4.033 -1.548 -4.482 1.00 96.31 284 ILE A O 1
ATOM 2222 N N . GLU A 1 285 ? 2.500 -3.106 -4.886 1.00 96.62 285 GLU A N 1
ATOM 2223 C CA . GLU A 1 285 ? 1.371 -4.008 -4.582 1.00 96.62 285 GLU A CA 1
ATOM 2224 C C . GLU A 1 285 ? 1.545 -5.428 -5.129 1.00 96.62 285 GLU A C 1
ATOM 2226 O O . GLU A 1 285 ? 2.597 -5.790 -5.645 1.00 96.62 285 GLU A O 1
ATOM 2231 N N . ALA A 1 286 ? 0.532 -6.281 -4.950 1.00 97.38 286 ALA A N 1
ATOM 2232 C CA . ALA A 1 286 ? 0.588 -7.677 -5.359 1.00 97.38 286 ALA A CA 1
ATOM 2233 C C . ALA A 1 286 ? 0.664 -7.813 -6.883 1.00 97.38 286 ALA A C 1
ATOM 2235 O O . ALA A 1 286 ? 1.605 -8.417 -7.386 1.00 97.38 286 ALA A O 1
ATOM 2236 N N . PHE A 1 287 ? -0.294 -7.242 -7.610 1.00 97.25 287 PHE A N 1
ATOM 2237 C CA . PHE A 1 287 ? -0.416 -7.393 -9.059 1.00 97.25 287 PHE A CA 1
ATOM 2238 C C . PHE A 1 287 ? -0.396 -6.035 -9.742 1.00 97.25 287 PHE A C 1
ATOM 2240 O O . PHE A 1 287 ? -0.915 -5.066 -9.194 1.00 97.25 287 PHE A O 1
ATOM 2247 N N . ASP A 1 288 ? 0.147 -5.984 -10.953 1.00 96.38 288 ASP A N 1
ATOM 2248 C CA . ASP A 1 288 ? -0.051 -4.855 -11.854 1.00 96.38 288 ASP A CA 1
ATOM 2249 C C . ASP A 1 288 ? -1.556 -4.677 -12.125 1.00 96.38 288 ASP A C 1
ATOM 2251 O O . ASP A 1 288 ? -2.292 -5.649 -12.333 1.00 96.38 288 ASP A O 1
ATOM 2255 N N . GLN A 1 289 ? -2.019 -3.425 -12.112 1.00 93.75 289 GLN A N 1
ATOM 2256 C CA . GLN A 1 289 ? -3.440 -3.067 -12.137 1.00 93.75 289 GLN A CA 1
ATOM 2257 C C . GLN A 1 289 ? -3.760 -2.092 -13.275 1.00 93.75 289 GLN A C 1
ATOM 2259 O O . GLN A 1 289 ? -3.782 -0.875 -13.073 1.00 93.75 289 GLN A O 1
ATOM 2264 N N . PRO A 1 290 ? -4.049 -2.593 -14.492 1.00 91.88 290 PRO A N 1
ATOM 2265 C CA . PRO A 1 290 ? -4.193 -1.757 -15.685 1.00 91.88 290 PRO A CA 1
ATOM 2266 C C . PRO A 1 290 ? -5.193 -0.599 -15.549 1.00 91.88 290 PRO A C 1
ATOM 2268 O O . PRO A 1 290 ? -4.973 0.467 -16.126 1.00 91.88 290 PRO A O 1
ATOM 2271 N N . TRP A 1 291 ? -6.260 -0.771 -14.762 1.00 92.38 291 TRP A N 1
ATOM 2272 C CA . TRP A 1 291 ? -7.294 0.246 -14.543 1.00 92.38 291 TRP A CA 1
ATOM 2273 C C . TRP A 1 291 ? -6.780 1.523 -13.873 1.00 92.38 291 TRP A C 1
ATOM 2275 O O . TRP A 1 291 ? -7.331 2.600 -14.115 1.00 92.38 291 TRP A O 1
ATOM 2285 N N . LYS A 1 292 ? -5.703 1.446 -13.080 1.00 92.62 292 LYS A N 1
ATOM 2286 C CA . LYS A 1 292 ? -5.112 2.615 -12.413 1.00 92.62 292 LYS A CA 1
ATOM 2287 C C . LYS A 1 292 ? -4.545 3.623 -13.398 1.00 92.62 292 LYS A C 1
ATOM 2289 O O . LYS A 1 292 ? -4.468 4.807 -13.083 1.00 92.62 292 LYS A O 1
ATOM 2294 N N . ARG A 1 293 ? -4.214 3.203 -14.624 1.00 90.00 293 ARG A N 1
ATOM 2295 C CA . ARG A 1 293 ? -3.681 4.101 -15.660 1.00 90.00 293 ARG A CA 1
ATOM 2296 C C . ARG A 1 293 ? -4.614 5.260 -16.003 1.00 90.00 293 ARG A C 1
ATOM 2298 O O . ARG A 1 293 ? -4.139 6.310 -16.429 1.00 90.00 293 ARG A O 1
ATOM 2305 N N . THR A 1 294 ? -5.917 5.082 -15.800 1.00 86.00 294 THR A N 1
ATOM 2306 C CA . THR A 1 294 ? -6.925 6.124 -16.020 1.00 86.00 294 THR A CA 1
ATOM 2307 C C . THR A 1 294 ? -6.792 7.280 -15.023 1.00 86.00 294 THR A C 1
ATOM 2309 O O . THR A 1 294 ? -7.080 8.415 -15.386 1.00 86.00 294 THR A O 1
ATOM 2312 N N . GLN A 1 295 ? -6.338 7.020 -13.791 1.00 82.31 295 GLN A N 1
ATOM 2313 C CA . GLN A 1 295 ? -6.247 8.028 -12.722 1.00 82.31 295 GLN A CA 1
ATOM 2314 C C . GLN A 1 295 ? -4.806 8.430 -12.397 1.00 82.31 295 GLN A C 1
ATOM 2316 O O . GLN A 1 295 ? -4.506 9.607 -12.232 1.00 82.31 295 GLN A O 1
ATOM 2321 N N . GLU A 1 296 ? -3.901 7.459 -12.358 1.00 86.12 296 GLU A N 1
ATOM 2322 C CA . GLU A 1 296 ? -2.501 7.619 -11.953 1.00 86.12 296 GLU A CA 1
ATOM 2323 C C . GLU A 1 296 ? -1.550 7.750 -13.163 1.00 86.12 296 GLU A C 1
ATOM 2325 O O . GLU A 1 296 ? -0.324 7.784 -13.035 1.00 86.12 296 GLU A O 1
ATOM 2330 N N . GLY A 1 297 ? -2.095 7.812 -14.380 1.00 88.38 297 GLY A N 1
ATOM 2331 C CA . GLY A 1 297 ? -1.323 7.977 -15.607 1.00 88.38 297 GLY A CA 1
ATOM 2332 C C . GLY A 1 297 ? -0.444 6.769 -15.943 1.00 88.38 297 GLY A C 1
ATOM 2333 O O . GLY A 1 297 ? -0.760 5.623 -15.635 1.00 88.38 297 GLY A O 1
ATOM 2334 N N . THR A 1 298 ? 0.676 7.001 -16.631 1.00 87.31 298 THR A N 1
ATOM 2335 C CA . THR A 1 298 ? 1.448 5.913 -17.261 1.00 87.31 298 THR A CA 1
ATOM 2336 C C . THR A 1 298 ? 2.025 4.890 -16.292 1.00 87.31 298 THR A C 1
ATOM 2338 O O . THR A 1 298 ? 2.221 3.760 -16.708 1.00 87.31 298 THR A O 1
ATOM 2341 N N . VAL A 1 299 ? 2.307 5.272 -15.043 1.00 92.44 299 VAL A N 1
ATOM 2342 C CA . VAL A 1 299 ? 2.900 4.362 -14.046 1.00 92.44 299 VAL A CA 1
ATOM 2343 C C . VAL A 1 299 ? 1.858 3.594 -13.239 1.00 92.44 299 VAL A C 1
ATOM 2345 O O . VAL A 1 299 ? 2.184 2.566 -12.660 1.00 92.44 299 VAL A O 1
ATOM 2348 N N . GLY A 1 300 ? 0.608 4.074 -13.199 1.00 91.19 300 GLY A N 1
ATOM 2349 C CA . GLY A 1 300 ? -0.422 3.560 -12.292 1.00 91.19 300 GLY A CA 1
ATOM 2350 C C . GLY A 1 300 ? -0.654 2.060 -12.405 1.00 91.19 300 GLY A C 1
ATOM 2351 O O . GLY A 1 300 ? -0.912 1.386 -11.417 1.00 91.19 300 GLY A O 1
ATOM 2352 N N . GLY A 1 301 ? -0.511 1.520 -13.615 1.00 93.12 301 GLY A N 1
ATOM 2353 C CA . GLY A 1 301 ? -0.718 0.101 -13.868 1.00 93.12 301 GLY A CA 1
ATOM 2354 C C . GLY A 1 301 ? 0.433 -0.822 -13.482 1.00 93.12 301 GLY A C 1
ATOM 2355 O O . GLY A 1 301 ? 0.265 -2.019 -13.663 1.00 93.12 301 GLY A O 1
ATOM 2356 N N . TYR A 1 302 ? 1.567 -0.307 -12.995 1.00 96.25 302 TYR A N 1
ATOM 2357 C CA . TYR A 1 302 ? 2.844 -1.035 -13.009 1.00 96.25 302 TYR A CA 1
ATOM 2358 C C . TYR A 1 302 ? 3.555 -1.117 -11.649 1.00 96.25 302 TYR A C 1
ATOM 2360 O O . TYR A 1 302 ? 4.783 -1.191 -11.594 1.00 96.25 302 TYR A O 1
ATOM 2368 N N . TRP A 1 303 ? 2.796 -1.062 -10.553 1.00 97.38 303 TRP A N 1
ATOM 2369 C CA . TRP A 1 303 ? 3.304 -1.141 -9.173 1.00 97.38 303 TRP A CA 1
ATOM 2370 C C . TRP A 1 303 ? 3.336 -2.562 -8.601 1.00 97.38 303 TRP A C 1
ATOM 2372 O O . TRP A 1 303 ? 3.735 -2.758 -7.454 1.00 97.38 303 TRP A O 1
ATOM 2382 N N . GLY A 1 304 ? 2.841 -3.549 -9.343 1.00 97.00 304 GLY A N 1
ATOM 2383 C CA . GLY A 1 304 ? 2.761 -4.918 -8.872 1.00 97.00 304 GLY A CA 1
ATOM 2384 C C . GLY A 1 304 ? 4.128 -5.571 -8.808 1.00 97.00 304 GLY A C 1
ATOM 2385 O O . GLY A 1 304 ? 4.903 -5.465 -9.743 1.00 97.00 304 GLY A O 1
ATOM 2386 N N . ILE A 1 305 ? 4.386 -6.361 -7.769 1.00 95.75 305 ILE A N 1
ATOM 2387 C CA . ILE A 1 305 ? 5.546 -7.268 -7.713 1.00 95.75 305 ILE A CA 1
ATOM 2388 C C . ILE A 1 305 ? 5.366 -8.424 -8.721 1.00 95.75 305 ILE A C 1
ATOM 2390 O O . ILE A 1 305 ? 6.333 -9.028 -9.207 1.00 95.75 305 ILE A O 1
ATOM 2394 N N . PHE A 1 306 ? 4.109 -8.732 -9.040 1.00 95.12 306 PHE A N 1
ATOM 2395 C CA . PHE A 1 306 ? 3.691 -9.636 -10.098 1.00 95.12 306 PHE A CA 1
ATOM 2396 C C . PHE A 1 306 ? 3.014 -8.841 -11.218 1.00 95.12 306 PHE A C 1
ATOM 2398 O O . PHE A 1 306 ? 2.353 -7.836 -10.962 1.00 95.12 306 PHE A O 1
ATOM 2405 N N . ASP A 1 307 ? 3.122 -9.327 -12.450 1.00 94.25 307 ASP A N 1
ATOM 2406 C CA . ASP A 1 307 ? 2.341 -8.796 -13.563 1.00 94.25 307 ASP A CA 1
ATOM 2407 C C . ASP A 1 307 ? 0.833 -9.082 -13.383 1.00 94.25 307 ASP A C 1
ATOM 2409 O O . ASP A 1 307 ? 0.398 -9.823 -12.492 1.00 94.25 307 ASP A O 1
ATOM 2413 N N . ALA A 1 308 ? 0.008 -8.512 -14.262 1.00 92.25 308 ALA A N 1
ATOM 2414 C CA . ALA A 1 308 ? -1.445 -8.695 -14.252 1.00 92.25 308 ALA A CA 1
ATOM 2415 C C . ALA A 1 308 ? -1.870 -10.176 -14.407 1.00 92.25 308 ALA A C 1
ATOM 2417 O O . ALA A 1 308 ? -2.975 -10.572 -14.017 1.00 92.25 308 ALA A O 1
ATOM 2418 N N . GLN A 1 309 ? -0.985 -11.025 -14.946 1.00 90.88 309 GLN A N 1
ATOM 2419 C CA . GLN A 1 309 ? -1.164 -12.468 -15.119 1.00 90.88 309 GLN A CA 1
ATOM 2420 C C . GLN A 1 309 ? -0.604 -13.287 -13.942 1.00 90.88 309 GLN A C 1
ATOM 2422 O O . GLN A 1 309 ? -0.554 -14.514 -14.034 1.00 90.88 309 GLN A O 1
ATOM 2427 N N . ALA A 1 310 ? -0.260 -12.638 -12.825 1.00 89.75 310 ALA A N 1
ATOM 2428 C CA . ALA A 1 310 ? 0.278 -13.251 -11.614 1.00 89.75 310 ALA A CA 1
ATOM 2429 C C . ALA A 1 310 ? 1.655 -13.921 -11.790 1.00 89.75 310 ALA A C 1
ATOM 2431 O O . ALA A 1 310 ? 1.999 -14.844 -11.046 1.00 89.75 310 ALA A O 1
ATOM 2432 N N . LYS A 1 311 ? 2.477 -13.459 -12.741 1.00 91.81 311 LYS A N 1
ATOM 2433 C CA . LYS A 1 311 ? 3.874 -13.896 -12.877 1.00 91.81 311 LYS A CA 1
ATOM 2434 C C . LYS A 1 311 ? 4.814 -12.914 -12.170 1.00 91.81 311 LYS A C 1
ATOM 2436 O O . LYS A 1 311 ? 4.653 -11.709 -12.335 1.00 91.81 311 LYS A O 1
ATOM 2441 N N . PRO A 1 312 ? 5.816 -13.387 -11.407 1.00 93.12 312 PRO A N 1
ATOM 2442 C CA . PRO A 1 312 ? 6.802 -12.501 -10.791 1.00 93.12 312 PRO A CA 1
ATOM 2443 C C . PRO A 1 312 ? 7.575 -11.704 -11.849 1.00 93.12 312 PRO A C 1
ATOM 2445 O O . PRO A 1 312 ? 8.065 -12.295 -12.813 1.00 93.12 312 PRO A O 1
ATOM 2448 N N . LYS A 1 313 ? 7.750 -10.394 -11.644 1.00 94.50 313 LYS A N 1
ATOM 2449 C CA . LYS A 1 313 ? 8.473 -9.527 -12.598 1.00 94.50 313 LYS A CA 1
ATOM 2450 C C . LYS A 1 313 ? 9.991 -9.642 -12.491 1.00 94.50 313 LYS A C 1
ATOM 2452 O O . LYS A 1 313 ? 10.702 -9.488 -13.478 1.00 94.50 313 LYS A O 1
ATOM 2457 N N . PHE A 1 314 ? 10.502 -9.946 -11.302 1.00 94.44 314 PHE A N 1
ATOM 2458 C CA . PHE A 1 314 ? 11.936 -10.062 -11.042 1.00 94.44 314 PHE A CA 1
ATOM 2459 C C . PHE A 1 314 ? 12.225 -11.074 -9.922 1.00 94.44 314 PHE A C 1
ATOM 2461 O O . PHE A 1 314 ? 11.378 -11.326 -9.059 1.00 94.44 314 PHE A O 1
ATOM 2468 N N . PRO A 1 315 ? 13.430 -11.675 -9.894 1.00 93.62 315 PRO A N 1
ATOM 2469 C CA . PRO A 1 315 ? 13.843 -12.506 -8.772 1.00 93.62 315 PRO A CA 1
ATOM 2470 C C . PRO A 1 315 ? 14.143 -11.635 -7.544 1.00 93.62 315 PRO A C 1
ATOM 2472 O O . PRO A 1 315 ? 14.501 -10.468 -7.668 1.00 93.62 315 PRO A O 1
ATOM 2475 N N . MET A 1 316 ? 14.070 -12.201 -6.337 1.00 94.19 316 MET A N 1
ATOM 2476 C CA . MET A 1 316 ? 14.427 -11.482 -5.095 1.00 94.19 316 MET A CA 1
ATOM 2477 C C . MET A 1 316 ? 15.891 -11.652 -4.677 1.00 94.19 316 MET A C 1
ATOM 2479 O O . MET A 1 316 ? 16.337 -11.039 -3.708 1.00 94.19 316 MET A O 1
ATOM 2483 N N . ARG A 1 317 ? 16.629 -12.488 -5.408 1.00 94.19 317 ARG A N 1
ATOM 2484 C CA . ARG A 1 317 ? 18.065 -12.715 -5.255 1.00 94.19 317 ARG A CA 1
ATOM 2485 C C . ARG A 1 317 ? 18.716 -12.839 -6.625 1.00 94.19 317 ARG A C 1
ATOM 2487 O O . ARG A 1 317 ? 18.049 -13.236 -7.580 1.00 94.19 317 ARG A O 1
ATOM 2494 N N . GLY A 1 318 ? 19.996 -12.512 -6.710 1.00 94.06 318 GLY A N 1
ATOM 2495 C CA . GLY A 1 318 ? 20.767 -12.530 -7.943 1.00 94.06 318 GLY A CA 1
ATOM 2496 C C . GLY A 1 318 ? 20.451 -11.365 -8.893 1.00 94.06 318 GLY A C 1
ATOM 2497 O O . GLY A 1 318 ? 19.709 -10.441 -8.530 1.00 94.06 318 GLY A O 1
ATOM 2498 N N . PRO A 1 319 ? 21.029 -11.397 -10.106 1.00 94.06 319 PRO A N 1
ATOM 2499 C CA . PRO A 1 319 ? 20.922 -10.319 -11.084 1.00 94.06 319 PRO A CA 1
ATOM 2500 C C . PRO A 1 319 ? 19.485 -10.077 -11.568 1.00 94.06 319 PRO A C 1
ATOM 2502 O O . PRO A 1 319 ? 18.680 -11.006 -11.647 1.00 94.06 319 PRO A O 1
ATOM 2505 N N . VAL A 1 320 ? 19.179 -8.834 -11.947 1.00 94.62 320 VAL A N 1
ATOM 2506 C CA . VAL A 1 320 ? 17.890 -8.425 -12.539 1.00 94.62 320 VAL A CA 1
ATOM 2507 C C . VAL A 1 320 ? 18.131 -7.859 -13.931 1.00 94.62 320 VAL A C 1
ATOM 2509 O O . VAL A 1 320 ? 19.123 -7.179 -14.152 1.00 94.62 320 VAL A O 1
ATOM 2512 N N . THR A 1 321 ? 17.258 -8.161 -14.888 1.00 91.25 321 THR A N 1
ATOM 2513 C CA . THR A 1 321 ? 17.363 -7.672 -16.274 1.00 91.25 321 THR A CA 1
ATOM 2514 C C . THR A 1 321 ? 16.066 -6.976 -16.649 1.00 91.25 321 THR A C 1
ATOM 2516 O O . THR A 1 321 ? 15.002 -7.492 -16.318 1.00 91.25 321 THR A O 1
ATOM 2519 N N . GLU A 1 322 ? 16.159 -5.843 -17.345 1.00 88.94 322 GLU A N 1
ATOM 2520 C CA . GLU A 1 322 ? 14.986 -5.062 -17.751 1.00 88.94 322 GLU A CA 1
ATOM 2521 C C . GLU A 1 322 ? 14.143 -5.814 -18.787 1.00 88.94 322 GLU A C 1
ATOM 2523 O O . GLU A 1 322 ? 12.927 -5.909 -18.661 1.00 88.94 322 GLU A O 1
ATOM 2528 N N . VAL A 1 323 ? 14.806 -6.419 -19.779 1.00 83.19 323 VAL A N 1
ATOM 2529 C CA . VAL A 1 323 ? 14.164 -7.251 -20.803 1.00 83.19 323 VAL A CA 1
ATOM 2530 C C . VAL A 1 323 ? 14.755 -8.663 -20.756 1.00 83.19 323 VAL A C 1
ATOM 2532 O O . VAL A 1 323 ? 15.771 -8.952 -21.404 1.00 83.19 323 VAL A O 1
ATOM 2535 N N . PRO A 1 324 ? 14.157 -9.582 -19.974 1.00 70.38 324 PRO A N 1
ATOM 2536 C CA . PRO A 1 324 ? 14.553 -10.983 -19.983 1.00 70.38 324 PRO A CA 1
ATOM 2537 C C . PRO A 1 324 ? 14.432 -11.567 -21.395 1.00 70.38 324 PRO A C 1
ATOM 2539 O O . PRO A 1 324 ? 13.469 -11.301 -22.107 1.00 70.38 324 PRO A O 1
ATOM 2542 N N . ARG A 1 325 ? 15.395 -12.408 -21.795 1.00 69.06 325 ARG A N 1
ATOM 2543 C CA . ARG A 1 325 ? 15.438 -13.039 -23.133 1.00 69.06 325 ARG A CA 1
ATOM 2544 C C . ARG A 1 325 ? 15.468 -12.043 -24.304 1.00 69.06 325 ARG A C 1
ATOM 2546 O O . ARG A 1 325 ? 15.003 -12.368 -25.391 1.00 69.06 325 ARG A O 1
ATOM 2553 N N . TRP A 1 326 ? 16.076 -10.873 -24.107 1.00 67.50 326 TRP A N 1
ATOM 2554 C CA . TRP A 1 326 ? 16.295 -9.845 -25.138 1.00 67.50 326 TRP A CA 1
ATOM 2555 C C . TRP A 1 326 ? 16.854 -10.375 -26.475 1.00 67.50 326 TRP A C 1
ATOM 2557 O O . TRP A 1 326 ? 16.559 -9.822 -27.529 1.00 67.50 326 TRP A O 1
ATOM 2567 N N . TRP A 1 327 ? 17.619 -11.472 -26.456 1.00 63.12 327 TRP A N 1
ATOM 2568 C CA . TRP A 1 327 ? 18.171 -12.118 -27.651 1.00 63.12 327 TRP A CA 1
ATOM 2569 C C . TRP A 1 327 ? 17.108 -12.748 -28.573 1.00 63.12 327 TRP A C 1
ATOM 2571 O O . TRP A 1 327 ? 17.375 -12.921 -29.757 1.00 63.12 327 TRP A O 1
ATOM 2581 N N . LEU A 1 328 ? 15.900 -13.053 -28.079 1.00 62.09 328 LEU A N 1
ATOM 2582 C CA . LEU A 1 328 ? 14.800 -13.580 -28.902 1.00 62.09 328 LEU A CA 1
ATOM 2583 C C . LEU A 1 328 ? 14.217 -12.534 -29.861 1.00 62.09 328 LEU A C 1
ATOM 2585 O O . LEU A 1 328 ? 13.673 -12.910 -30.892 1.00 62.09 328 LEU A O 1
ATOM 2589 N N . GLY A 1 329 ? 14.357 -11.237 -29.562 1.00 59.62 329 GLY A N 1
ATOM 2590 C CA . GLY A 1 329 ? 13.914 -10.161 -30.458 1.00 59.62 329 GLY A CA 1
ATOM 2591 C C . GLY A 1 329 ? 14.687 -10.095 -31.780 1.00 59.62 329 GLY A C 1
ATOM 2592 O O . GLY A 1 329 ? 14.256 -9.410 -32.695 1.00 59.62 329 GLY A O 1
ATOM 2593 N N . TRP A 1 330 ? 15.806 -10.818 -31.889 1.00 55.09 330 TRP A N 1
ATOM 2594 C CA . TRP A 1 330 ? 16.581 -10.972 -33.124 1.00 55.09 330 TRP A CA 1
ATOM 2595 C C . TRP A 1 330 ? 16.089 -12.118 -34.020 1.00 55.09 330 TRP A C 1
ATOM 2597 O O . TRP A 1 330 ? 16.532 -12.225 -35.160 1.00 55.09 330 TRP A O 1
ATOM 2607 N N . LEU A 1 331 ? 15.228 -13.000 -33.496 1.00 50.81 331 LEU A N 1
ATOM 2608 C CA . LEU A 1 331 ? 14.697 -14.177 -34.197 1.00 50.81 331 LEU A CA 1
ATOM 2609 C C . LEU A 1 331 ? 13.259 -13.979 -34.713 1.00 50.81 331 LEU A C 1
ATOM 2611 O O . LEU A 1 331 ? 12.758 -14.862 -35.408 1.00 50.81 331 LEU A O 1
ATOM 2615 N N . ALA A 1 332 ? 12.602 -12.875 -34.342 1.00 42.16 332 ALA A N 1
ATOM 2616 C CA . ALA A 1 332 ? 11.237 -12.510 -34.732 1.00 42.16 332 ALA A CA 1
ATOM 2617 C C . ALA A 1 332 ? 11.249 -11.443 -35.833 1.00 42.16 332 ALA A C 1
ATOM 2619 O O . ALA A 1 332 ? 10.362 -11.508 -36.711 1.00 42.16 332 ALA A O 1
#

Radius of gyration: 24.1 Å; chains: 1; bounding box: 50×42×102 Å